Protein AF-A2EHY9-F1 (afdb_monomer_lite)

Organism: Trichomonas vaginalis (strain ATCC PRA-98 / G3) (NCBI:txid412133)

Radius of gyration: 32.93 Å; chains: 1; bounding box: 108×57×59 Å

pLDDT: mean 75.48, std 23.6, range [26.78, 97.81]

Sequence (207 aa):
MSLIDIPPHGTPIFVKIKQDRSEYTSKSVNITNNTANWTEPAEIKCMIAAVATDKHPHPLRLSFRFEDASGKDFTRYGIAEIDCTTVFHEKVQNVEILLSNCTYNTKFRCTIDVNTSASGQPNSLDSFSTPKSNSISDFPSTTTNISERSVGALVTNARTGGTTVSFQAPKQPYELAPVPISEKRYQELETQVDDILSKIIIDSAQM

Secondary structure (DSSP, 8-state):
-EEESPPP-SS-EEEEEEETTEEEEPPPB--BTTEEE--S---------SSTT-SS--EEEEEEEEEPTTSS-EEEEEEEEEEHHHHHHS---EEEEEPBSSSS--EEEEE--------------------------------------------------------PPPPPGGGGSSS---HHHHHHHHHHHHHHHHHHHHHHT--

Foldseek 3Di:
DKKAQAPQDPFWKWKWKDWDPKIDIADTAHQDPRMTDDPDDTDIDFDEDPDLPDPDFGWTKIWMWTADPVNPDTDTAFMDTDGPSCCPPVVDQWDWDQTPPHPTRMIDIDGDDDDDPDDDDPDDDDDDDDDDDDDDDDDDDDDDDDDDDDDDDDDDDDDDDDDDDDDDDDDDPQVVDPDRDDPVVVVVVVVVVVVVVVVVVVVVVVD

Structure (mmCIF, N/CA/C/O backbone):
data_AF-A2EHY9-F1
#
_entry.id   AF-A2EHY9-F1
#
loop_
_atom_site.group_PDB
_atom_site.id
_atom_site.type_symbol
_atom_site.label_atom_id
_atom_site.label_alt_id
_atom_site.label_comp_id
_atom_site.label_asym_id
_atom_site.label_entity_id
_atom_site.label_seq_id
_atom_site.pdbx_PDB_ins_code
_atom_site.Cartn_x
_atom_site.Cartn_y
_atom_site.Cartn_z
_atom_site.occupancy
_atom_site.B_iso_or_equiv
_atom_site.auth_seq_id
_atom_site.auth_comp_id
_atom_site.auth_asym_id
_atom_site.auth_atom_id
_atom_site.pdbx_PDB_model_num
ATOM 1 N N . MET A 1 1 ? -4.110 7.373 -5.529 1.00 95.00 1 MET A N 1
ATOM 2 C CA . MET A 1 1 ? -3.923 5.977 -5.041 1.00 95.00 1 MET A CA 1
ATOM 3 C C . MET A 1 1 ? -4.994 5.657 -4.004 1.00 95.00 1 MET A C 1
ATOM 5 O O . MET A 1 1 ? -5.519 6.597 -3.414 1.00 95.00 1 MET A O 1
ATOM 9 N N . SER A 1 2 ? -5.331 4.387 -3.771 1.00 97.00 2 SER A N 1
ATOM 10 C CA . SER A 1 2 ? -6.397 4.006 -2.834 1.00 97.00 2 SER A CA 1
ATOM 11 C C . SER A 1 2 ? -6.159 2.678 -2.108 1.00 97.00 2 SER A C 1
ATOM 13 O O . SER A 1 2 ? -5.490 1.780 -2.618 1.00 97.00 2 SER A O 1
ATOM 15 N N . LEU A 1 3 ? -6.735 2.558 -0.909 1.00 97.00 3 LEU A N 1
ATOM 16 C CA . LEU A 1 3 ? -7.017 1.288 -0.240 1.00 97.00 3 LEU A CA 1
ATOM 17 C C . LEU A 1 3 ? -8.513 0.984 -0.329 1.00 97.00 3 LEU A C 1
ATOM 19 O O . LEU A 1 3 ? -9.336 1.893 -0.208 1.00 97.00 3 LEU A O 1
ATOM 23 N N . ILE A 1 4 ? -8.844 -0.292 -0.503 1.00 96.94 4 ILE A N 1
ATOM 24 C CA . ILE A 1 4 ? -10.202 -0.826 -0.651 1.00 96.94 4 ILE A CA 1
ATOM 25 C C . ILE A 1 4 ? -10.338 -2.052 0.254 1.00 96.94 4 ILE A C 1
ATOM 27 O O . ILE A 1 4 ? -9.368 -2.785 0.437 1.00 96.94 4 ILE A O 1
ATOM 31 N N . ASP A 1 5 ? -11.525 -2.268 0.819 1.00 95.00 5 ASP A N 1
ATOM 32 C CA . ASP A 1 5 ? -11.820 -3.334 1.786 1.00 95.00 5 ASP A CA 1
ATOM 33 C C . ASP A 1 5 ? -11.030 -3.184 3.102 1.00 95.00 5 ASP A C 1
ATOM 35 O O . ASP A 1 5 ? -10.740 -4.159 3.796 1.00 95.00 5 ASP A O 1
ATOM 39 N N . ILE A 1 6 ? -10.669 -1.945 3.459 1.00 94.12 6 ILE A N 1
ATOM 40 C CA . ILE A 1 6 ? -10.115 -1.606 4.777 1.00 94.12 6 ILE A CA 1
ATOM 41 C C . ILE A 1 6 ? -11.269 -1.527 5.798 1.00 94.12 6 ILE A C 1
ATOM 43 O O . ILE A 1 6 ? -12.310 -0.945 5.478 1.00 94.12 6 ILE A O 1
ATOM 47 N N . PRO A 1 7 ? -11.150 -2.103 7.013 1.00 90.25 7 PRO A N 1
ATOM 48 C CA . PRO A 1 7 ? -12.191 -1.983 8.029 1.00 90.25 7 PRO A CA 1
ATOM 49 C C . PRO A 1 7 ? -12.449 -0.509 8.383 1.00 90.25 7 PRO A C 1
ATOM 51 O O . PRO A 1 7 ? -11.509 0.293 8.397 1.00 90.25 7 PRO A O 1
ATOM 54 N N . PRO A 1 8 ? -13.702 -0.133 8.699 1.00 86.44 8 PRO A N 1
ATOM 55 C CA . PRO A 1 8 ? -14.008 1.211 9.166 1.00 86.44 8 PRO A CA 1
ATOM 56 C C . PRO A 1 8 ? -13.248 1.486 10.467 1.00 86.44 8 PRO A C 1
ATOM 58 O O . PRO A 1 8 ? -13.342 0.725 11.430 1.00 86.44 8 PRO A O 1
ATOM 61 N N . HIS A 1 9 ? -12.489 2.579 10.489 1.00 84.62 9 HIS A N 1
ATOM 62 C CA . HIS A 1 9 ? -11.680 2.988 11.632 1.00 84.62 9 HIS A CA 1
ATOM 63 C C . HIS A 1 9 ? -11.874 4.481 11.898 1.00 84.62 9 HIS A C 1
ATOM 65 O O . HIS A 1 9 ? -12.012 5.268 10.963 1.00 84.62 9 HIS A O 1
ATOM 71 N N . GLY A 1 10 ? -11.903 4.869 13.176 1.00 85.38 10 GLY A N 1
ATOM 72 C CA . GLY A 1 10 ? -12.143 6.258 13.580 1.00 85.38 10 GLY A CA 1
ATOM 73 C C . GLY A 1 10 ? -10.931 7.181 13.425 1.00 85.38 10 GLY A C 1
ATOM 74 O O . GLY A 1 10 ? -11.103 8.396 13.455 1.00 85.38 10 GLY A O 1
ATOM 75 N N . THR A 1 11 ? -9.722 6.629 13.268 1.00 92.19 11 THR A N 1
ATOM 76 C CA . THR A 1 11 ? -8.498 7.422 13.071 1.00 92.19 11 THR A CA 1
ATOM 77 C C . THR A 1 11 ? -8.064 7.467 11.601 1.00 92.19 11 THR A C 1
ATOM 79 O O . THR A 1 11 ? -8.300 6.496 10.869 1.00 92.19 11 THR A O 1
ATOM 82 N N . PRO A 1 12 ? -7.425 8.565 11.150 1.00 94.69 12 PRO A N 1
ATOM 83 C CA . PRO A 1 12 ? -6.892 8.676 9.797 1.00 94.69 12 PRO A CA 1
ATOM 84 C C . PRO A 1 12 ? -5.815 7.632 9.490 1.00 94.69 12 PRO A C 1
ATOM 86 O O . PRO A 1 12 ? -5.151 7.096 10.381 1.00 94.69 12 PRO A O 1
ATOM 89 N N . ILE A 1 13 ? -5.599 7.390 8.198 1.00 96.00 13 ILE A N 1
ATOM 90 C CA . ILE A 1 13 ? -4.549 6.510 7.686 1.00 96.00 13 ILE A CA 1
ATOM 91 C C . ILE A 1 13 ? -3.618 7.259 6.733 1.00 96.00 13 ILE A C 1
ATOM 93 O O . ILE A 1 13 ? -4.055 8.040 5.890 1.00 96.00 13 ILE A O 1
ATOM 97 N N . PHE A 1 14 ? -2.321 6.982 6.829 1.00 96.81 14 PHE A N 1
ATOM 98 C CA . PHE A 1 14 ? -1.309 7.448 5.885 1.00 96.81 14 PHE A CA 1
ATOM 99 C C . PHE A 1 14 ? -0.484 6.281 5.344 1.00 96.81 14 PHE A C 1
ATOM 101 O O . PHE A 1 14 ? -0.473 5.177 5.901 1.00 96.81 14 PHE A O 1
ATOM 108 N N . VAL A 1 15 ? 0.230 6.526 4.246 1.00 97.62 15 VAL A N 1
ATOM 109 C CA . VAL A 1 15 ? 1.199 5.587 3.687 1.00 97.62 15 VAL A CA 1
ATOM 110 C C . VAL A 1 15 ? 2.604 6.173 3.766 1.00 97.62 15 VAL A C 1
ATOM 112 O O . VAL A 1 15 ? 2.865 7.291 3.323 1.00 97.62 15 VAL A O 1
ATOM 115 N N . LYS A 1 16 ? 3.535 5.392 4.323 1.00 97.38 16 LYS A N 1
ATOM 116 C CA . LYS A 1 16 ? 4.972 5.645 4.203 1.00 97.38 16 LYS A CA 1
ATOM 117 C C . LYS A 1 16 ? 5.555 4.711 3.150 1.00 97.38 16 LYS A C 1
ATOM 119 O O . LYS A 1 16 ? 5.567 3.496 3.343 1.00 97.38 16 LYS A O 1
ATOM 124 N N . ILE A 1 17 ? 6.029 5.294 2.058 1.00 97.25 17 ILE A N 1
ATOM 125 C CA . ILE A 1 17 ? 6.645 4.622 0.916 1.00 97.25 17 ILE A CA 1
ATOM 126 C C . ILE A 1 17 ? 8.166 4.706 1.076 1.00 97.25 17 ILE A C 1
ATOM 128 O O . ILE A 1 17 ? 8.693 5.758 1.442 1.00 97.25 17 ILE A O 1
ATOM 132 N N . LYS A 1 18 ? 8.884 3.608 0.830 1.00 96.12 18 LYS A N 1
ATOM 133 C CA . LYS A 1 18 ? 10.344 3.559 0.941 1.00 96.12 18 LYS A CA 1
ATOM 134 C C . LYS A 1 18 ? 10.968 2.605 -0.076 1.00 96.12 18 LYS A C 1
ATOM 136 O O . LYS A 1 18 ? 10.495 1.484 -0.237 1.00 96.12 18 LYS A O 1
ATOM 141 N N . GLN A 1 19 ? 12.086 3.025 -0.660 1.00 94.31 19 GLN A N 1
ATOM 142 C CA . GLN A 1 19 ? 13.035 2.160 -1.359 1.00 94.31 19 GLN A CA 1
ATOM 143 C C . GLN A 1 19 ? 14.454 2.636 -1.006 1.00 94.31 19 GLN A C 1
ATOM 145 O O . GLN A 1 19 ? 14.766 3.820 -1.127 1.00 94.31 19 GLN A O 1
ATOM 150 N N . ASP A 1 20 ? 15.297 1.736 -0.499 1.00 88.62 20 ASP A N 1
ATOM 151 C CA . ASP A 1 20 ? 16.658 2.031 -0.027 1.00 88.62 20 ASP A CA 1
ATOM 152 C C . ASP A 1 20 ? 16.750 3.229 0.944 1.00 88.62 20 ASP A C 1
ATOM 154 O O . ASP A 1 20 ? 16.374 3.128 2.118 1.00 88.62 20 ASP A O 1
ATOM 158 N N . ARG A 1 21 ? 17.279 4.365 0.468 1.00 89.06 21 ARG A N 1
ATOM 159 C CA . ARG A 1 21 ? 17.414 5.630 1.214 1.00 89.06 21 ARG A CA 1
ATOM 160 C C . ARG A 1 21 ? 16.325 6.649 0.872 1.00 89.06 21 ARG A C 1
ATOM 162 O O . ARG A 1 21 ? 16.168 7.612 1.616 1.00 89.06 21 ARG A O 1
ATOM 169 N N . SER A 1 22 ? 15.590 6.444 -0.217 1.00 93.75 22 SER A N 1
ATOM 170 C CA . SER A 1 22 ? 14.464 7.286 -0.610 1.00 93.75 22 SER A CA 1
ATOM 171 C C . SER A 1 22 ? 13.246 6.936 0.233 1.00 93.75 22 SER A C 1
ATOM 173 O O . SER A 1 22 ? 12.870 5.767 0.345 1.00 93.75 22 SER A O 1
ATOM 175 N N . GLU A 1 23 ? 12.590 7.944 0.796 1.00 96.12 23 GLU A N 1
ATOM 176 C CA . GLU A 1 23 ? 11.304 7.774 1.460 1.00 96.12 23 GLU A CA 1
ATOM 177 C C . GLU A 1 23 ? 10.356 8.934 1.162 1.00 96.12 23 GLU A C 1
ATOM 179 O O . GLU A 1 23 ? 10.775 10.073 0.977 1.00 96.12 23 GLU A O 1
ATOM 184 N N . TYR A 1 24 ? 9.068 8.613 1.135 1.00 96.75 24 TYR A N 1
ATOM 185 C CA . TYR A 1 24 ? 7.955 9.542 0.999 1.00 96.75 24 TYR A CA 1
ATOM 186 C C . TYR A 1 24 ? 6.914 9.183 2.062 1.00 96.75 24 TYR A C 1
ATOM 188 O O . TYR A 1 24 ? 6.691 8.006 2.353 1.00 96.75 24 TYR A O 1
ATOM 196 N N . THR A 1 25 ? 6.272 10.181 2.662 1.00 96.62 25 THR A N 1
ATOM 197 C CA . THR A 1 25 ? 5.155 9.976 3.594 1.00 96.62 25 THR A CA 1
ATOM 198 C C . THR A 1 25 ? 3.990 10.819 3.102 1.00 96.62 25 THR A C 1
ATOM 200 O O . THR A 1 25 ? 4.151 12.023 2.913 1.00 96.62 25 THR A O 1
ATOM 203 N N . SER A 1 26 ? 2.846 10.185 2.847 1.00 97.00 26 SER A N 1
ATOM 204 C CA . SER A 1 26 ? 1.648 10.887 2.392 1.00 97.00 26 SER A CA 1
ATOM 205 C C . SER A 1 26 ? 1.061 11.752 3.504 1.00 97.00 26 SER A C 1
ATOM 207 O O . SER A 1 26 ? 1.293 11.505 4.688 1.00 97.00 26 SER A O 1
ATOM 209 N N . LYS A 1 27 ? 0.176 12.679 3.131 1.00 95.31 27 LYS A N 1
ATOM 210 C CA . LYS A 1 27 ? -0.817 13.194 4.079 1.00 95.31 27 LYS A CA 1
ATOM 211 C C . LYS A 1 27 ? -1.740 12.067 4.550 1.00 95.31 27 LYS A C 1
ATOM 213 O O . LYS A 1 27 ? -1.932 11.062 3.851 1.00 95.31 27 LYS A O 1
ATOM 218 N N . SER A 1 28 ? -2.300 12.257 5.731 1.00 95.31 28 SER A N 1
ATOM 219 C CA . SER A 1 28 ? -3.259 11.347 6.349 1.00 95.31 28 SER A CA 1
ATOM 220 C C . SER A 1 28 ? -4.656 11.610 5.795 1.00 95.31 28 SER A C 1
ATOM 222 O O . SER A 1 28 ? -5.032 12.757 5.548 1.00 95.31 28 SER A O 1
ATOM 224 N N . VAL A 1 29 ? -5.414 10.544 5.548 1.00 96.38 29 VAL A N 1
ATOM 225 C CA . VAL A 1 29 ? -6.758 10.602 4.960 1.00 96.38 29 VAL A CA 1
ATOM 226 C C . VAL A 1 29 ? -7.745 9.822 5.818 1.00 96.38 29 VAL A C 1
ATOM 228 O O . VAL A 1 29 ? -7.395 8.818 6.438 1.00 96.38 29 VAL A O 1
ATOM 231 N N . ASN A 1 30 ? -8.993 10.281 5.853 1.00 95.38 30 ASN A N 1
ATOM 232 C CA . ASN A 1 30 ? -10.057 9.591 6.573 1.00 95.38 30 ASN A CA 1
ATOM 233 C C . ASN A 1 30 ? -10.516 8.349 5.802 1.00 95.38 30 ASN A C 1
ATOM 235 O O . ASN A 1 30 ? -10.570 8.356 4.570 1.00 95.38 30 ASN A O 1
ATOM 239 N N . ILE A 1 31 ? -10.891 7.305 6.539 1.00 95.44 31 ILE A N 1
ATOM 240 C CA . ILE A 1 31 ? -11.476 6.090 5.973 1.00 95.44 31 ILE A CA 1
ATOM 241 C C . ILE A 1 31 ? -12.982 6.299 5.845 1.00 95.44 31 ILE A C 1
ATOM 243 O O . ILE A 1 31 ? -13.669 6.570 6.829 1.00 95.44 31 ILE A O 1
ATOM 247 N N . THR A 1 32 ? -13.503 6.177 4.629 1.00 94.69 32 THR A N 1
ATOM 248 C CA . THR A 1 32 ? -14.929 6.329 4.323 1.00 94.69 32 THR A CA 1
ATOM 249 C C . THR A 1 32 ? -15.382 5.192 3.416 1.00 94.69 32 THR A C 1
ATOM 251 O O . THR A 1 32 ? -14.690 4.820 2.468 1.00 94.69 32 THR A O 1
ATOM 254 N N . ASN A 1 33 ? -16.537 4.596 3.729 1.00 93.75 33 ASN A N 1
ATOM 255 C CA . ASN A 1 33 ? -17.122 3.475 2.978 1.00 93.75 33 ASN A CA 1
ATOM 256 C C . ASN A 1 33 ? -16.121 2.328 2.712 1.00 93.75 33 ASN A C 1
ATOM 258 O O . ASN A 1 33 ? -16.005 1.854 1.587 1.00 93.75 33 ASN A O 1
ATOM 262 N N . ASN A 1 34 ? -15.353 1.932 3.736 1.00 95.25 34 ASN A N 1
ATOM 263 C CA . ASN A 1 34 ? -14.297 0.910 3.658 1.00 95.25 34 ASN A CA 1
ATOM 264 C C . ASN A 1 34 ? -13.202 1.204 2.607 1.00 95.25 34 ASN A C 1
ATOM 266 O O . ASN A 1 34 ? -12.544 0.291 2.101 1.00 95.25 34 ASN A O 1
ATOM 270 N N . THR A 1 35 ? -12.981 2.484 2.292 1.00 96.00 35 THR A N 1
ATOM 271 C CA . THR A 1 35 ? -11.913 2.950 1.402 1.00 96.00 35 THR A CA 1
ATOM 272 C C . THR A 1 35 ? -11.116 4.092 2.025 1.00 96.00 35 THR A C 1
ATOM 274 O O . THR A 1 35 ? -11.630 4.865 2.833 1.00 96.00 35 THR A O 1
ATOM 277 N N . ALA A 1 36 ? -9.853 4.217 1.624 1.00 97.00 36 ALA A N 1
ATOM 278 C CA . ALA A 1 36 ? -9.016 5.381 1.901 1.00 97.00 36 ALA A CA 1
ATOM 279 C C . ALA A 1 36 ? -8.417 5.860 0.579 1.00 97.00 36 ALA A C 1
ATOM 281 O O . ALA A 1 36 ? -7.816 5.068 -0.145 1.00 97.00 36 ALA A O 1
ATOM 282 N N . ASN A 1 37 ? -8.604 7.135 0.238 1.00 97.19 37 ASN A N 1
ATOM 283 C CA . ASN A 1 37 ? -8.260 7.672 -1.077 1.00 97.19 37 ASN A CA 1
ATOM 284 C C . ASN A 1 37 ? -7.302 8.856 -0.940 1.00 97.19 37 ASN A C 1
ATOM 286 O O . ASN A 1 37 ? -7.623 9.844 -0.283 1.00 97.19 37 ASN A O 1
ATOM 290 N N . TRP A 1 38 ? -6.152 8.773 -1.608 1.00 97.19 38 TRP A N 1
ATOM 291 C CA . TRP A 1 38 ? -5.182 9.861 -1.708 1.00 97.19 38 TRP A CA 1
ATOM 292 C C . TRP A 1 38 ? -5.230 10.456 -3.114 1.00 97.19 38 TRP A C 1
ATOM 294 O O . TRP A 1 38 ? -4.988 9.755 -4.106 1.00 97.19 38 TRP A O 1
ATOM 304 N N . THR A 1 39 ? -5.545 11.748 -3.168 1.00 94.69 39 THR A N 1
ATOM 305 C CA . THR A 1 39 ? -5.627 12.568 -4.384 1.00 94.69 39 THR A CA 1
ATOM 306 C C . THR A 1 39 ? -4.273 13.126 -4.815 1.00 94.69 39 THR A C 1
ATOM 308 O O . THR A 1 39 ? -4.037 13.283 -6.008 1.00 94.69 39 THR A O 1
ATOM 311 N N . GLU A 1 40 ? -3.382 13.411 -3.864 1.00 94.06 40 GLU A N 1
ATOM 312 C CA . GLU A 1 40 ? -2.035 13.910 -4.151 1.00 94.06 40 GLU A CA 1
ATOM 313 C C . GLU A 1 40 ? -1.154 12.786 -4.728 1.00 94.06 40 GLU A C 1
ATOM 315 O O . GLU A 1 40 ? -1.172 11.666 -4.198 1.00 94.06 40 GLU A O 1
ATOM 320 N N . PRO A 1 41 ? -0.387 13.047 -5.806 1.00 93.00 41 PRO A N 1
ATOM 321 C CA . PRO A 1 41 ? 0.561 12.080 -6.339 1.00 93.00 41 PRO A CA 1
ATOM 322 C C . PRO A 1 41 ? 1.702 11.847 -5.341 1.00 93.00 41 PRO A C 1
ATOM 324 O O . PRO A 1 41 ? 2.173 12.766 -4.668 1.00 93.00 41 PRO A O 1
ATOM 327 N N . ALA A 1 42 ? 2.152 10.598 -5.252 1.00 93.75 42 ALA A N 1
ATOM 328 C CA . ALA A 1 42 ? 3.290 10.216 -4.430 1.00 93.75 42 ALA A CA 1
ATOM 329 C C . ALA A 1 42 ? 4.540 10.111 -5.309 1.00 93.75 42 ALA A C 1
ATOM 331 O O . ALA A 1 42 ? 4.709 9.143 -6.047 1.00 93.75 42 ALA A O 1
ATOM 332 N N . GLU A 1 43 ? 5.413 11.112 -5.228 1.00 93.75 43 GLU A N 1
ATOM 333 C CA . GLU A 1 43 ? 6.670 11.147 -5.976 1.00 93.75 43 GLU A CA 1
ATOM 334 C C . GLU A 1 43 ? 7.816 10.584 -5.128 1.00 93.75 43 GLU A C 1
ATOM 336 O O . GLU A 1 43 ? 8.069 11.034 -4.008 1.00 93.75 43 GLU A O 1
ATOM 341 N N . ILE A 1 44 ? 8.531 9.593 -5.662 1.00 93.25 44 ILE A N 1
ATOM 342 C CA . ILE A 1 44 ? 9.702 9.000 -5.013 1.00 93.25 44 ILE A CA 1
ATOM 343 C C . ILE A 1 44 ? 10.753 8.621 -6.057 1.00 93.25 44 ILE A C 1
ATOM 345 O O . ILE A 1 44 ? 10.451 8.018 -7.084 1.00 93.25 44 ILE A O 1
ATOM 349 N N . LYS A 1 45 ? 12.016 8.978 -5.797 1.00 92.06 45 LYS A N 1
ATOM 350 C CA . LYS A 1 45 ? 13.134 8.593 -6.663 1.00 92.06 45 LYS A CA 1
ATOM 351 C C . LYS A 1 45 ? 13.539 7.151 -6.371 1.00 92.06 45 LYS A C 1
ATOM 353 O O . LYS A 1 45 ? 14.109 6.884 -5.312 1.00 92.06 45 LYS A O 1
ATOM 358 N N . CYS A 1 46 ? 13.299 6.261 -7.326 1.00 89.06 46 CYS A N 1
ATOM 359 C CA . CYS A 1 46 ? 13.690 4.860 -7.231 1.00 89.06 46 CYS A CA 1
ATOM 360 C C . CYS A 1 46 ? 15.054 4.567 -7.872 1.00 89.06 46 CYS A C 1
ATOM 362 O O . CYS A 1 46 ? 15.456 5.218 -8.838 1.00 89.06 46 CYS A O 1
ATOM 364 N N . MET A 1 47 ? 15.749 3.561 -7.342 1.00 86.31 47 MET A N 1
ATOM 365 C CA . MET A 1 47 ? 16.822 2.849 -8.035 1.00 86.31 47 MET A CA 1
ATOM 366 C C . MET A 1 47 ? 16.236 1.573 -8.643 1.00 86.31 47 MET A C 1
ATOM 368 O O . MET A 1 47 ? 15.414 0.899 -8.022 1.00 86.31 47 MET A O 1
ATOM 372 N N . ILE A 1 48 ? 16.614 1.278 -9.884 1.00 83.81 48 ILE A N 1
ATOM 373 C CA . ILE A 1 48 ? 16.086 0.154 -10.661 1.00 83.81 48 ILE A CA 1
ATOM 374 C C . ILE A 1 48 ? 17.258 -0.465 -11.415 1.00 83.81 48 ILE A C 1
ATOM 376 O O . ILE A 1 48 ? 18.099 0.262 -11.952 1.00 83.81 48 ILE A O 1
ATOM 380 N N . ALA A 1 49 ? 17.326 -1.794 -11.447 1.00 78.00 49 ALA A N 1
ATOM 381 C CA . ALA A 1 49 ? 18.360 -2.501 -12.181 1.00 78.00 49 ALA A CA 1
ATOM 382 C C . ALA A 1 49 ? 18.242 -2.232 -13.692 1.00 78.00 49 ALA A C 1
ATOM 384 O O . ALA A 1 49 ? 17.168 -2.355 -14.289 1.00 78.00 49 ALA A O 1
ATOM 385 N N . ALA A 1 50 ? 19.372 -1.904 -14.325 1.00 72.88 50 ALA A N 1
ATOM 386 C CA . ALA A 1 50 ? 19.435 -1.639 -15.764 1.00 72.88 50 ALA A CA 1
ATOM 387 C C . ALA A 1 50 ? 19.100 -2.876 -16.622 1.00 72.88 50 ALA A C 1
ATOM 389 O O . ALA A 1 50 ? 18.749 -2.737 -17.792 1.00 72.88 50 ALA A O 1
ATOM 390 N N . VAL A 1 51 ? 19.195 -4.079 -16.046 1.00 75.81 51 VAL A N 1
ATOM 391 C CA . VAL A 1 51 ? 18.917 -5.359 -16.705 1.00 75.81 51 VAL A CA 1
ATOM 392 C C . VAL A 1 51 ? 17.849 -6.103 -15.906 1.00 75.81 51 VAL A C 1
ATOM 394 O O . VAL A 1 51 ? 17.994 -6.279 -14.701 1.00 75.81 51 VAL A O 1
ATOM 397 N N . ALA A 1 52 ? 16.800 -6.582 -16.578 1.00 69.31 52 ALA A N 1
ATOM 398 C CA . ALA A 1 52 ? 15.675 -7.277 -15.941 1.00 69.31 52 ALA A CA 1
ATOM 399 C C . ALA A 1 52 ? 16.044 -8.622 -15.272 1.00 69.31 52 ALA A C 1
ATOM 401 O O . ALA A 1 52 ? 15.257 -9.163 -14.506 1.00 69.31 52 ALA A O 1
ATOM 402 N N . THR A 1 53 ? 17.232 -9.171 -15.549 1.00 68.50 53 THR A N 1
ATOM 403 C CA . THR A 1 53 ? 17.732 -10.431 -14.968 1.00 68.50 53 THR A CA 1
ATOM 404 C C . THR A 1 53 ? 18.562 -10.233 -13.695 1.00 68.50 53 THR A C 1
ATOM 406 O O . THR A 1 53 ? 19.312 -11.138 -13.317 1.00 68.50 53 THR A O 1
ATOM 409 N N . ASP A 1 54 ? 18.525 -9.050 -13.075 1.00 68.12 54 ASP A N 1
ATOM 410 C CA . ASP A 1 54 ? 19.203 -8.837 -11.796 1.00 68.12 54 ASP A CA 1
ATOM 411 C C . ASP A 1 54 ? 18.602 -9.755 -10.718 1.00 68.12 54 ASP A C 1
ATOM 413 O O . ASP A 1 54 ? 17.400 -10.009 -10.668 1.00 68.12 54 ASP A O 1
ATOM 417 N N . LYS A 1 55 ? 19.470 -10.303 -9.868 1.00 66.00 55 LYS A N 1
ATOM 418 C CA . LYS A 1 55 ? 19.100 -11.234 -8.796 1.00 66.00 55 LYS A CA 1
ATOM 419 C C . LYS A 1 55 ? 18.679 -10.511 -7.522 1.00 66.00 55 LYS A C 1
ATOM 421 O O . LYS A 1 55 ? 18.174 -11.158 -6.605 1.00 66.00 55 LYS A O 1
ATOM 426 N N . HIS A 1 56 ? 18.923 -9.206 -7.438 1.00 69.94 56 HIS A N 1
ATOM 427 C CA . HIS A 1 56 ? 18.565 -8.391 -6.290 1.00 69.94 56 HIS A CA 1
ATOM 428 C C . HIS A 1 56 ? 17.241 -7.663 -6.558 1.00 69.94 56 HIS A C 1
ATOM 430 O O . HIS A 1 56 ? 17.216 -6.721 -7.348 1.00 69.94 56 HIS A O 1
ATOM 436 N N . PRO A 1 57 ? 16.126 -8.075 -5.923 1.00 73.12 57 PRO A N 1
ATOM 437 C CA . PRO A 1 57 ? 14.879 -7.341 -6.053 1.00 73.12 57 PRO A CA 1
ATOM 438 C C . PRO A 1 57 ? 15.032 -5.969 -5.390 1.00 73.12 57 PRO A C 1
ATOM 440 O O . PRO A 1 57 ? 15.541 -5.863 -4.272 1.00 73.12 57 PRO A O 1
ATOM 443 N N . HIS A 1 58 ? 14.533 -4.930 -6.056 1.00 81.56 58 HIS A N 1
ATOM 444 C CA . HIS A 1 58 ? 14.487 -3.561 -5.537 1.00 81.56 58 HIS A CA 1
ATOM 445 C C . HIS A 1 58 ? 13.032 -3.158 -5.219 1.00 81.56 58 HIS A C 1
ATOM 447 O O . HIS A 1 58 ? 12.479 -2.282 -5.891 1.00 81.56 58 HIS A O 1
ATOM 453 N N . PRO A 1 59 ? 12.366 -3.785 -4.226 1.00 90.81 59 PRO A N 1
ATOM 454 C CA . PRO A 1 59 ? 10.953 -3.552 -3.967 1.00 90.81 59 PRO A CA 1
ATOM 455 C C . PRO A 1 59 ? 10.706 -2.147 -3.412 1.00 90.81 59 PRO A C 1
ATOM 457 O O . PRO A 1 59 ? 11.321 -1.716 -2.431 1.00 90.81 59 PRO A O 1
ATOM 460 N N . LEU A 1 60 ? 9.738 -1.449 -3.997 1.00 94.75 60 LEU A N 1
ATOM 461 C CA . LEU A 1 60 ? 9.147 -0.256 -3.415 1.00 94.75 60 LEU A CA 1
ATOM 462 C C . LEU A 1 60 ? 8.155 -0.689 -2.336 1.00 94.75 60 LEU A C 1
ATOM 464 O O . LEU A 1 60 ? 7.092 -1.235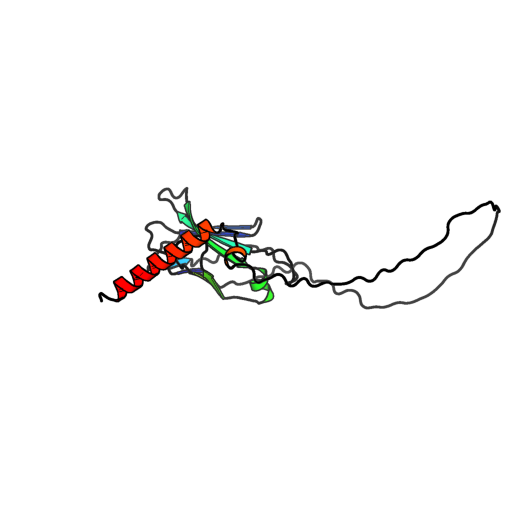 -2.632 1.00 94.75 60 LEU A O 1
ATOM 468 N N . ARG A 1 61 ? 8.504 -0.453 -1.071 1.00 96.75 61 ARG A N 1
ATOM 469 C CA . ARG A 1 61 ? 7.714 -0.891 0.080 1.00 96.75 61 ARG A CA 1
ATOM 470 C C . ARG A 1 61 ? 6.784 0.213 0.564 1.00 96.75 61 ARG A C 1
ATOM 472 O O . ARG A 1 61 ? 7.237 1.281 0.976 1.00 96.75 61 ARG A O 1
ATOM 479 N N . LEU A 1 62 ? 5.489 -0.076 0.598 1.00 97.75 62 LEU A N 1
ATOM 480 C CA . LEU A 1 62 ? 4.432 0.797 1.097 1.00 97.75 62 LEU A CA 1
ATOM 481 C C . LEU A 1 62 ? 3.953 0.278 2.453 1.00 97.75 62 LEU A C 1
ATOM 483 O O . LEU A 1 62 ? 3.452 -0.836 2.560 1.00 97.75 62 LEU A O 1
ATOM 487 N N . SER A 1 63 ? 4.108 1.080 3.505 1.00 97.81 63 SER A N 1
ATOM 488 C CA . SER A 1 63 ? 3.637 0.775 4.859 1.00 97.81 63 SER A CA 1
ATOM 489 C C . SER A 1 63 ? 2.447 1.664 5.195 1.00 97.81 63 SER A C 1
ATOM 491 O O . SER A 1 63 ? 2.621 2.859 5.436 1.00 97.81 63 SER A O 1
ATOM 493 N N . PHE A 1 64 ? 1.264 1.063 5.273 1.00 97.50 64 PHE A N 1
ATOM 494 C CA . PHE A 1 64 ? 0.020 1.730 5.653 1.00 97.50 64 PHE A CA 1
ATOM 495 C C . PHE A 1 64 ? -0.106 1.768 7.176 1.00 97.50 64 PHE A C 1
ATOM 497 O O . PHE A 1 64 ? 0.239 0.795 7.859 1.00 97.50 64 PHE A O 1
ATOM 504 N N . ARG A 1 65 ? -0.501 2.919 7.721 1.00 96.44 65 ARG A N 1
ATOM 505 C CA . ARG A 1 65 ? -0.378 3.241 9.148 1.00 96.44 65 ARG A CA 1
ATOM 506 C C . ARG A 1 65 ? -1.544 4.101 9.613 1.00 96.44 65 ARG A C 1
ATOM 508 O O . ARG A 1 65 ? -1.765 5.168 9.049 1.00 96.44 65 ARG A O 1
ATOM 515 N N . PHE A 1 66 ? -2.248 3.649 10.643 1.00 95.69 66 PHE A N 1
ATOM 516 C CA . PHE A 1 66 ? -3.208 4.479 11.359 1.00 95.69 66 PHE A CA 1
ATOM 517 C C . PHE A 1 66 ? -2.458 5.486 12.225 1.00 95.69 66 PHE A C 1
ATOM 519 O O . PHE A 1 66 ? -1.508 5.102 12.914 1.00 95.69 66 PHE A O 1
ATOM 526 N N . GLU A 1 67 ? -2.895 6.740 12.218 1.00 94.00 67 GLU A N 1
ATOM 527 C CA . GLU A 1 67 ? -2.472 7.714 13.223 1.00 94.00 67 GLU A CA 1
ATOM 528 C C . GLU A 1 67 ? -3.091 7.372 14.581 1.00 94.00 67 GLU A C 1
ATOM 530 O O . GLU A 1 67 ? -4.223 6.880 14.664 1.00 94.00 67 GLU A O 1
ATOM 535 N N . ASP A 1 68 ? -2.337 7.638 15.644 1.00 90.00 68 ASP A N 1
ATOM 536 C CA . ASP A 1 68 ? -2.878 7.747 16.995 1.00 90.00 68 ASP A CA 1
ATOM 537 C C . ASP A 1 68 ? -3.603 9.097 17.194 1.00 90.00 68 ASP A C 1
ATOM 539 O O . ASP A 1 68 ? -3.336 10.072 16.490 1.00 90.00 68 ASP A O 1
ATOM 543 N N . ALA A 1 69 ? -4.480 9.187 18.198 1.00 84.25 69 ALA A N 1
ATOM 544 C CA . ALA A 1 69 ? -5.196 10.413 18.561 1.00 84.25 69 ALA A CA 1
ATOM 545 C C . ALA A 1 69 ? -4.266 11.597 18.911 1.00 84.25 69 ALA A C 1
ATOM 547 O O . ALA A 1 69 ? -4.686 12.752 18.839 1.00 84.25 69 ALA A O 1
ATOM 548 N N . SER A 1 70 ? -3.005 11.333 19.274 1.00 82.81 70 SER A N 1
ATOM 549 C CA . SER A 1 70 ? -1.976 12.357 19.498 1.00 82.81 70 SER A CA 1
ATOM 550 C C . SER A 1 70 ? -1.335 12.923 18.222 1.00 82.81 70 SER A C 1
ATOM 552 O O . SER A 1 70 ? -0.631 13.933 18.304 1.00 82.81 70 SER A O 1
ATOM 554 N N . GLY A 1 71 ? -1.493 12.257 17.071 1.00 77.56 71 GLY A N 1
ATOM 555 C CA . GLY A 1 71 ? -0.790 12.566 15.818 1.00 77.56 71 GLY A CA 1
ATOM 556 C C . GLY A 1 71 ? 0.736 12.366 15.856 1.00 77.56 71 GLY A C 1
ATOM 557 O O . GLY A 1 71 ? 1.421 12.753 14.912 1.00 77.56 71 GLY A O 1
ATOM 558 N N . LYS A 1 72 ? 1.294 11.806 16.942 1.00 82.31 72 LYS A N 1
ATOM 559 C CA . LYS A 1 72 ? 2.746 11.586 17.105 1.00 82.31 72 LYS A CA 1
ATOM 560 C C . LYS A 1 72 ? 3.165 10.148 16.829 1.00 82.31 72 LYS A C 1
ATOM 562 O O . LYS A 1 72 ? 4.202 9.925 16.206 1.00 82.31 72 LYS A O 1
ATOM 567 N N . ASP A 1 73 ? 2.357 9.202 17.288 1.00 92.50 73 ASP A N 1
ATOM 568 C CA . ASP A 1 73 ? 2.576 7.771 17.117 1.00 92.50 73 ASP A CA 1
ATOM 569 C C . ASP A 1 73 ? 1.647 7.179 16.050 1.00 92.50 73 ASP A C 1
ATOM 571 O O . ASP A 1 73 ? 0.694 7.808 15.582 1.00 92.50 73 ASP A O 1
ATOM 575 N N . PHE A 1 74 ? 1.952 5.952 15.627 1.00 94.81 74 PHE A N 1
ATOM 576 C CA . PHE A 1 74 ? 1.187 5.247 14.606 1.00 94.81 74 PHE A CA 1
ATOM 577 C C . PHE A 1 74 ? 1.122 3.742 14.875 1.00 94.81 74 PHE A C 1
ATOM 579 O O . PHE A 1 74 ? 2.092 3.129 15.324 1.00 94.81 74 PHE A O 1
ATOM 586 N N . THR A 1 75 ? 0.017 3.117 14.473 1.00 94.19 75 THR A N 1
ATOM 587 C CA . THR A 1 75 ? -0.096 1.654 14.393 1.00 94.19 75 THR A CA 1
ATOM 588 C C . THR A 1 75 ? 0.041 1.226 12.938 1.00 94.19 75 THR A C 1
ATOM 590 O O . THR A 1 75 ? -0.689 1.705 12.069 1.00 94.19 75 THR A O 1
ATOM 593 N N . ARG A 1 76 ? 0.981 0.322 12.625 1.00 95.81 76 ARG A N 1
ATOM 594 C CA . ARG A 1 76 ? 1.085 -0.235 11.266 1.00 95.81 76 ARG A CA 1
ATOM 595 C C . ARG A 1 76 ? -0.122 -1.129 10.998 1.00 95.81 76 ARG A C 1
ATOM 597 O O . ARG A 1 76 ? -0.330 -2.094 11.720 1.00 95.81 76 ARG A O 1
ATOM 604 N N . TYR A 1 77 ? -0.843 -0.829 9.925 1.00 96.00 77 TYR A N 1
ATOM 605 C CA . TYR A 1 77 ? -1.990 -1.606 9.484 1.00 96.00 77 TYR A CA 1
ATOM 606 C C . TYR A 1 77 ? -1.597 -2.759 8.550 1.00 96.00 77 TYR A C 1
ATOM 608 O O . TYR A 1 77 ? -1.990 -3.893 8.783 1.00 96.00 77 TYR A O 1
ATOM 616 N N . GLY A 1 78 ? -0.797 -2.478 7.518 1.00 97.25 78 GLY A N 1
ATOM 617 C CA . GLY A 1 78 ? -0.416 -3.467 6.507 1.00 97.25 78 GLY A CA 1
ATOM 618 C C . GLY A 1 78 ? 0.724 -2.990 5.610 1.00 97.25 78 GLY A C 1
ATOM 619 O O . GLY A 1 78 ? 1.186 -1.845 5.721 1.00 97.25 78 GLY A O 1
ATOM 620 N N . ILE A 1 79 ? 1.218 -3.880 4.749 1.00 97.75 79 ILE A N 1
ATOM 621 C CA . ILE A 1 79 ? 2.339 -3.624 3.832 1.00 97.75 79 ILE A CA 1
ATOM 622 C C . ILE A 1 79 ? 1.999 -4.122 2.422 1.00 97.75 79 ILE A C 1
ATOM 624 O O . ILE A 1 79 ? 1.580 -5.265 2.263 1.00 97.75 79 ILE A O 1
ATOM 628 N N . ALA A 1 80 ? 2.258 -3.300 1.405 1.00 97.06 80 ALA A N 1
ATOM 629 C CA . ALA A 1 80 ? 2.382 -3.743 0.014 1.00 97.06 80 ALA A CA 1
ATOM 630 C C . ALA A 1 80 ? 3.833 -3.567 -0.452 1.00 97.06 80 ALA A C 1
ATOM 632 O O . ALA A 1 80 ? 4.518 -2.640 -0.012 1.00 97.06 80 ALA A O 1
ATOM 633 N N . GLU A 1 81 ? 4.294 -4.430 -1.351 1.00 95.81 81 GLU A N 1
ATOM 634 C CA . GLU A 1 81 ? 5.609 -4.325 -1.987 1.00 95.81 81 GLU A CA 1
ATOM 635 C C . GLU A 1 81 ? 5.426 -4.421 -3.502 1.00 95.81 81 GLU A C 1
ATOM 637 O O . GLU A 1 81 ? 4.809 -5.360 -3.997 1.00 95.81 81 GLU A O 1
ATOM 642 N N . ILE A 1 82 ? 5.910 -3.411 -4.224 1.00 93.38 82 ILE A N 1
ATOM 643 C CA . ILE A 1 82 ? 5.840 -3.325 -5.686 1.00 93.38 82 ILE A CA 1
ATOM 644 C C . ILE A 1 82 ? 7.238 -3.610 -6.224 1.00 93.38 82 ILE A C 1
ATOM 646 O O . ILE A 1 82 ? 8.183 -2.922 -5.835 1.00 93.38 82 ILE A O 1
ATOM 650 N N . ASP A 1 83 ? 7.391 -4.575 -7.131 1.00 89.44 83 ASP A N 1
ATOM 651 C CA . ASP A 1 83 ? 8.662 -4.729 -7.838 1.00 89.44 83 ASP A CA 1
ATOM 652 C C . ASP A 1 83 ? 8.830 -3.623 -8.888 1.00 89.44 83 ASP A C 1
ATOM 654 O O . ASP A 1 83 ? 8.124 -3.566 -9.899 1.00 89.44 83 ASP A O 1
ATOM 658 N N . CYS A 1 84 ? 9.798 -2.740 -8.649 1.00 87.25 84 CYS A N 1
ATOM 659 C CA . CYS A 1 84 ? 10.158 -1.690 -9.591 1.00 87.25 84 CYS A CA 1
ATOM 660 C C . CYS A 1 84 ? 10.715 -2.240 -10.909 1.00 87.25 84 CYS A C 1
ATOM 662 O O . CYS A 1 84 ? 10.620 -1.549 -11.919 1.00 87.25 84 CYS A O 1
ATOM 664 N N . THR A 1 85 ? 11.279 -3.451 -10.922 1.00 85.69 85 THR A N 1
ATOM 665 C CA . THR A 1 85 ? 11.863 -4.063 -12.126 1.00 85.69 85 THR A CA 1
ATOM 666 C C . THR A 1 85 ? 10.763 -4.422 -13.122 1.00 85.69 85 THR A C 1
ATOM 668 O O . THR A 1 85 ? 10.795 -3.936 -14.253 1.00 85.69 85 THR A O 1
ATOM 671 N N . THR A 1 86 ? 9.736 -5.161 -12.685 1.00 84.56 86 THR A N 1
ATOM 672 C CA . THR A 1 86 ? 8.511 -5.420 -13.458 1.00 84.56 86 THR A CA 1
ATOM 673 C C . THR A 1 86 ? 7.840 -4.121 -13.917 1.00 84.56 86 THR A C 1
ATOM 675 O O . THR A 1 86 ? 7.599 -3.949 -15.110 1.00 84.56 86 THR A O 1
ATOM 678 N N . VAL A 1 87 ? 7.595 -3.160 -13.015 1.00 87.44 87 VAL A N 1
ATOM 679 C CA . VAL A 1 87 ? 6.952 -1.877 -13.379 1.00 87.44 87 VAL A CA 1
ATOM 680 C C . VAL A 1 87 ? 7.728 -1.130 -14.470 1.00 87.44 87 VAL A C 1
ATOM 682 O O . VAL A 1 87 ? 7.123 -0.576 -15.386 1.00 87.44 87 VAL A O 1
ATOM 685 N N . PHE A 1 88 ? 9.060 -1.142 -14.406 1.00 86.75 88 PHE A N 1
ATOM 686 C CA . PHE A 1 88 ? 9.923 -0.439 -15.349 1.00 86.75 88 PHE A CA 1
ATOM 687 C C . PHE A 1 88 ? 10.031 -1.126 -16.714 1.00 86.75 88 PHE A C 1
ATOM 689 O O . PHE A 1 88 ? 9.794 -0.497 -17.746 1.00 86.75 88 PHE A O 1
ATOM 696 N N . HIS A 1 89 ? 10.405 -2.409 -16.727 1.00 84.44 89 HIS A N 1
ATOM 697 C CA . HIS A 1 89 ? 10.719 -3.137 -17.961 1.00 84.44 89 HIS A CA 1
ATOM 698 C C . HIS A 1 89 ? 9.453 -3.607 -18.689 1.00 84.44 89 HIS A C 1
ATOM 700 O O . HIS A 1 89 ? 9.391 -3.522 -19.915 1.00 84.44 89 HIS A O 1
ATOM 706 N N . GLU A 1 90 ? 8.418 -4.027 -17.955 1.00 85.62 90 GLU A N 1
ATOM 707 C CA . GLU A 1 90 ? 7.138 -4.487 -18.521 1.00 85.62 90 GLU A CA 1
ATOM 708 C C . GLU A 1 90 ? 6.103 -3.356 -18.663 1.00 85.62 90 GLU A C 1
ATOM 710 O O . GLU A 1 90 ? 5.041 -3.554 -19.251 1.00 85.62 90 GLU A O 1
ATOM 715 N N . LYS A 1 91 ? 6.422 -2.146 -18.175 1.00 85.69 91 LYS A N 1
ATOM 716 C CA . LYS A 1 91 ? 5.573 -0.939 -18.237 1.00 85.69 91 LYS A CA 1
ATOM 717 C C . LYS A 1 91 ? 4.202 -1.121 -17.572 1.00 85.69 91 LYS A C 1
ATOM 719 O O . LYS A 1 91 ? 3.190 -0.607 -18.056 1.00 85.69 91 LYS A O 1
ATOM 724 N N . VAL A 1 92 ? 4.162 -1.839 -16.448 1.00 87.12 92 VAL A N 1
ATOM 725 C CA . VAL A 1 92 ? 2.935 -2.037 -15.663 1.00 87.12 92 VAL A CA 1
ATOM 726 C C . VAL A 1 92 ? 2.505 -0.713 -15.030 1.00 87.12 92 VAL A C 1
ATOM 728 O O . VAL A 1 92 ? 3.076 -0.270 -14.038 1.00 87.12 92 VAL A O 1
ATOM 731 N N . GLN A 1 93 ? 1.475 -0.089 -15.605 1.00 90.94 93 GLN A N 1
ATOM 732 C CA . GLN A 1 93 ? 0.926 1.174 -15.105 1.00 90.94 93 GLN A CA 1
ATOM 733 C C . GLN A 1 93 ? -0.061 0.977 -13.955 1.00 90.94 93 GLN A C 1
ATOM 735 O O . GLN A 1 93 ? -0.031 1.741 -13.001 1.00 90.94 93 GLN A O 1
ATOM 740 N N . ASN A 1 94 ? -0.950 -0.017 -14.028 1.00 94.56 94 ASN A N 1
ATOM 741 C CA . ASN A 1 94 ? -2.003 -0.218 -13.030 1.00 94.56 94 ASN A CA 1
ATOM 742 C C . ASN A 1 94 ? -1.656 -1.396 -12.124 1.00 94.56 94 ASN A C 1
ATOM 744 O O . ASN A 1 94 ? -1.491 -2.518 -12.597 1.00 94.56 94 ASN A O 1
ATOM 748 N N . VAL A 1 95 ? -1.567 -1.132 -10.823 1.00 94.44 95 VAL A N 1
ATOM 749 C CA . VAL A 1 95 ? -1.149 -2.100 -9.808 1.00 94.44 95 VAL A CA 1
ATOM 750 C C . VAL A 1 95 ? -2.293 -2.327 -8.823 1.00 94.44 95 VAL A C 1
ATOM 752 O O . VAL A 1 95 ? -2.802 -1.376 -8.231 1.00 94.44 95 VAL A O 1
ATOM 755 N N . GLU A 1 96 ? -2.672 -3.592 -8.629 1.00 96.62 96 GLU A N 1
ATOM 756 C CA . GLU A 1 96 ? -3.547 -4.060 -7.548 1.00 96.62 96 GLU A CA 1
ATOM 757 C C . GLU A 1 96 ? -2.797 -5.116 -6.730 1.00 96.62 96 GLU A C 1
ATOM 759 O O . GLU A 1 96 ? -2.371 -6.132 -7.275 1.00 96.62 96 GLU A O 1
ATOM 764 N N . ILE A 1 97 ? -2.620 -4.875 -5.430 1.00 95.81 97 ILE A N 1
ATOM 765 C CA . ILE A 1 97 ? -1.871 -5.754 -4.520 1.00 95.81 97 ILE A CA 1
ATOM 766 C C . ILE A 1 97 ? -2.673 -5.950 -3.233 1.00 95.81 97 ILE A C 1
ATOM 768 O O . ILE A 1 97 ? -3.156 -4.983 -2.644 1.00 95.81 97 ILE A O 1
ATOM 772 N N . LEU A 1 98 ? -2.790 -7.196 -2.769 1.00 97.12 98 LEU A N 1
ATOM 773 C CA . LEU A 1 98 ? -3.304 -7.495 -1.431 1.00 97.12 98 LEU A CA 1
ATOM 774 C C . LEU A 1 98 ? -2.282 -7.077 -0.372 1.00 97.12 98 LEU A C 1
ATOM 776 O O . LEU A 1 98 ? -1.095 -7.387 -0.485 1.00 97.12 98 LEU A O 1
ATOM 780 N N . LEU A 1 99 ? -2.743 -6.388 0.668 1.00 97.31 99 LEU A N 1
ATOM 781 C CA . LEU A 1 99 ? -1.889 -6.040 1.792 1.00 97.31 99 LEU A CA 1
ATOM 782 C C . LEU A 1 99 ? -1.473 -7.296 2.567 1.00 97.31 99 LEU A C 1
ATOM 784 O O . LEU A 1 99 ? -2.285 -8.147 2.919 1.00 97.31 99 LEU A O 1
ATOM 788 N N . SER A 1 100 ? -0.186 -7.365 2.883 1.00 95.88 100 SER A N 1
ATOM 789 C CA . SER A 1 100 ? 0.372 -8.301 3.855 1.00 95.88 100 SER A CA 1
ATOM 790 C C . SER A 1 100 ? 0.294 -7.730 5.275 1.00 95.88 100 SER A C 1
ATOM 792 O O . SER A 1 100 ? 0.251 -6.512 5.480 1.00 95.88 100 SER A O 1
ATOM 794 N N . ASN A 1 101 ? 0.334 -8.622 6.267 1.00 92.56 101 ASN A N 1
ATOM 795 C CA . ASN A 1 101 ? 0.336 -8.312 7.701 1.00 92.56 101 ASN A CA 1
ATOM 796 C C . ASN A 1 101 ? -0.913 -7.566 8.220 1.00 92.56 101 ASN A C 1
ATOM 798 O O . ASN A 1 101 ? -0.838 -6.923 9.266 1.00 92.56 101 ASN A O 1
ATOM 802 N N . CYS A 1 102 ? -2.055 -7.698 7.539 1.00 90.25 102 CYS A N 1
ATOM 803 C CA . CYS A 1 102 ? -3.376 -7.306 8.034 1.00 90.25 102 CYS A CA 1
ATOM 804 C C . CYS A 1 102 ? -4.336 -8.508 8.045 1.00 90.25 102 CYS A C 1
ATOM 806 O O . CYS A 1 102 ? -4.206 -9.426 7.242 1.00 90.25 102 CYS A O 1
ATOM 808 N N . THR A 1 103 ? -5.324 -8.492 8.943 1.00 88.19 103 THR A N 1
ATOM 809 C CA . THR A 1 103 ? -6.331 -9.567 9.091 1.00 88.19 103 THR A CA 1
ATOM 810 C C . THR A 1 103 ? -7.370 -9.596 7.962 1.00 88.19 103 THR A C 1
ATOM 812 O O . THR A 1 103 ? -8.086 -10.578 7.801 1.00 88.19 103 THR A O 1
ATOM 815 N N . TYR A 1 104 ? -7.488 -8.504 7.207 1.00 91.38 104 TYR A N 1
ATOM 816 C CA . TYR A 1 104 ? -8.503 -8.307 6.174 1.00 91.38 104 TYR A CA 1
ATOM 817 C C . TYR A 1 104 ? -7.872 -8.433 4.786 1.00 91.38 104 TYR A C 1
ATOM 819 O O . TYR A 1 104 ? -6.704 -8.092 4.608 1.00 91.38 104 TYR A O 1
ATOM 827 N N . ASN A 1 105 ? -8.663 -8.839 3.789 1.00 93.56 105 ASN A N 1
ATOM 828 C CA . ASN A 1 105 ? -8.250 -8.934 2.381 1.00 93.56 105 ASN A CA 1
ATOM 829 C C . ASN A 1 105 ? -8.156 -7.554 1.696 1.00 93.56 105 ASN A C 1
ATOM 831 O O . ASN A 1 105 ? -8.604 -7.379 0.565 1.00 93.56 105 ASN A O 1
ATOM 835 N N . THR A 1 106 ? -7.614 -6.557 2.395 1.00 96.88 106 THR A N 1
ATOM 836 C CA . THR A 1 106 ? -7.535 -5.178 1.920 1.00 96.88 106 THR A CA 1
ATOM 837 C C . THR A 1 106 ? -6.624 -5.077 0.709 1.00 96.88 106 THR A C 1
ATOM 839 O O . THR A 1 106 ? -5.504 -5.591 0.692 1.00 96.88 106 THR A O 1
ATOM 842 N N . LYS A 1 107 ? -7.105 -4.363 -0.302 1.00 97.50 107 LYS A N 1
ATOM 843 C CA . LYS A 1 107 ? -6.431 -4.167 -1.580 1.00 97.50 107 LYS A CA 1
ATOM 844 C C . LYS A 1 107 ? -5.874 -2.760 -1.667 1.00 97.50 107 LYS A C 1
ATOM 846 O O . LYS A 1 107 ? -6.593 -1.787 -1.453 1.00 97.50 107 LYS A O 1
ATOM 851 N N . PHE A 1 108 ? -4.611 -2.653 -2.043 1.00 97.56 108 PHE A N 1
ATOM 852 C CA . PHE A 1 108 ? -4.016 -1.416 -2.518 1.00 97.56 108 PHE A CA 1
ATOM 853 C C . PHE A 1 108 ? -4.154 -1.318 -4.036 1.00 97.56 108 PHE A C 1
ATOM 855 O O . PHE A 1 108 ? -3.862 -2.282 -4.743 1.00 97.56 108 PHE A O 1
ATOM 862 N N . ARG A 1 109 ? -4.575 -0.148 -4.526 1.00 97.62 109 ARG A N 1
ATOM 863 C CA . ARG A 1 109 ? -4.610 0.195 -5.950 1.00 97.62 109 ARG A CA 1
ATOM 864 C C . ARG A 1 109 ? -3.883 1.507 -6.231 1.00 97.62 109 ARG A C 1
ATOM 866 O O . ARG A 1 109 ? -4.124 2.531 -5.582 1.00 97.62 109 ARG A O 1
ATOM 873 N N . CYS A 1 110 ? -3.054 1.517 -7.267 1.00 96.12 110 CYS A N 1
ATOM 874 C C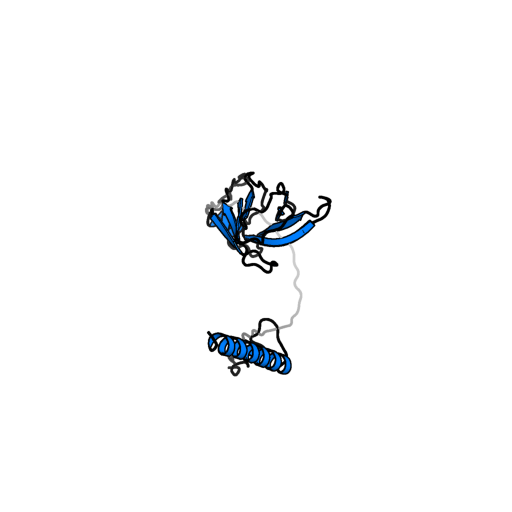A . CYS A 1 110 ? -2.512 2.747 -7.834 1.00 96.12 110 CYS A CA 1
ATOM 875 C C . CYS A 1 110 ? -2.292 2.644 -9.345 1.00 96.12 110 CYS A C 1
ATOM 877 O O . CYS A 1 110 ? -2.213 1.556 -9.914 1.00 96.12 110 CYS A O 1
ATOM 879 N N . THR A 1 111 ? -2.165 3.816 -9.962 1.00 95.94 111 THR A N 1
ATOM 880 C CA . THR A 1 111 ? -1.535 3.980 -11.270 1.00 95.94 111 THR A CA 1
ATOM 881 C C . THR A 1 111 ? -0.134 4.548 -11.032 1.00 95.94 111 THR A C 1
ATOM 883 O O . THR A 1 111 ? 0.037 5.376 -10.131 1.00 95.94 111 THR A O 1
ATOM 886 N N . ILE A 1 112 ? 0.858 4.071 -11.780 1.00 93.88 112 ILE A N 1
ATOM 887 C CA . ILE A 1 112 ? 2.268 4.448 -11.669 1.00 93.88 112 ILE A CA 1
ATOM 888 C C . ILE A 1 112 ? 2.736 5.019 -13.004 1.00 93.88 112 ILE 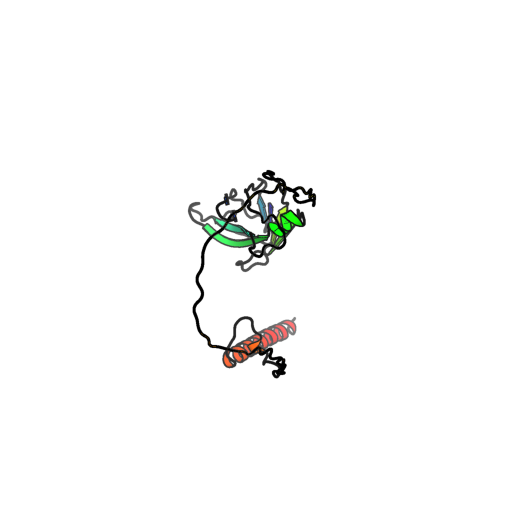A C 1
ATOM 890 O O . ILE A 1 112 ? 2.693 4.336 -14.027 1.00 93.88 112 ILE A O 1
ATOM 894 N N . ASP A 1 113 ? 3.258 6.241 -12.954 1.00 91.81 113 ASP A N 1
ATOM 895 C CA . ASP A 1 113 ? 3.964 6.875 -14.059 1.00 91.81 113 ASP A CA 1
ATOM 896 C C . ASP A 1 113 ? 5.471 6.869 -13.779 1.00 91.81 113 ASP A C 1
ATOM 898 O O . ASP A 1 113 ? 5.931 7.285 -12.714 1.00 91.81 113 ASP A O 1
ATOM 902 N N . VAL A 1 114 ? 6.258 6.386 -14.742 1.00 89.38 114 VAL A N 1
ATOM 903 C CA . VAL A 1 114 ? 7.719 6.286 -14.631 1.00 89.38 114 VAL A CA 1
ATOM 904 C C . VAL A 1 114 ? 8.369 7.393 -15.453 1.00 89.38 114 VAL A C 1
ATOM 906 O O . VAL A 1 114 ? 8.275 7.397 -16.679 1.00 89.38 114 VAL A O 1
ATOM 909 N N . ASN A 1 115 ? 9.085 8.304 -14.790 1.00 86.12 115 ASN A N 1
ATOM 910 C CA . ASN A 1 115 ? 9.881 9.336 -15.454 1.00 86.12 115 ASN A CA 1
ATOM 911 C C . ASN A 1 115 ? 11.385 9.032 -15.331 1.00 86.12 115 ASN A C 1
ATOM 913 O O . ASN A 1 115 ? 11.985 9.173 -14.263 1.00 86.12 115 ASN A O 1
ATOM 917 N N . THR A 1 116 ? 12.006 8.613 -16.434 1.00 80.50 116 THR A N 1
ATOM 918 C CA . THR A 1 116 ? 13.448 8.349 -16.503 1.00 80.50 116 THR A CA 1
ATOM 919 C C . THR A 1 116 ? 14.251 9.633 -16.672 1.00 80.50 116 THR A C 1
ATOM 921 O O . THR A 1 116 ? 14.351 10.176 -17.773 1.00 80.50 116 THR A O 1
ATOM 924 N N . SER A 1 117 ? 14.948 10.049 -15.614 1.00 66.62 117 SER A N 1
ATOM 925 C CA . SER A 1 117 ? 16.099 10.950 -15.742 1.00 66.62 117 SER A CA 1
ATOM 926 C C . SER A 1 117 ? 17.281 10.164 -16.324 1.00 66.62 117 SER A C 1
ATOM 928 O O . SER A 1 117 ? 18.094 9.599 -15.597 1.00 66.62 117 SER A O 1
ATOM 930 N N . ALA A 1 118 ? 17.336 10.072 -17.654 1.00 52.34 118 ALA A N 1
ATOM 931 C CA . ALA A 1 118 ? 18.342 9.293 -18.369 1.00 52.34 118 ALA A CA 1
ATOM 932 C C . ALA A 1 118 ? 19.760 9.862 -18.164 1.00 52.34 118 ALA A C 1
ATOM 934 O O . ALA A 1 118 ? 20.139 10.857 -18.780 1.00 52.34 118 ALA A O 1
ATOM 935 N N . SER A 1 119 ? 20.565 9.197 -17.333 1.00 46.69 119 SER A N 1
ATOM 936 C CA . SER A 1 119 ? 22.011 9.416 -17.239 1.00 46.69 119 SER A CA 1
ATOM 937 C C . SER A 1 119 ? 22.758 8.164 -17.703 1.00 46.69 119 SER A C 1
ATOM 939 O O . SER A 1 119 ? 22.833 7.182 -16.968 1.00 46.69 119 SER A O 1
ATOM 941 N N . GLY A 1 120 ? 23.326 8.226 -18.910 1.00 43.25 120 GLY A N 1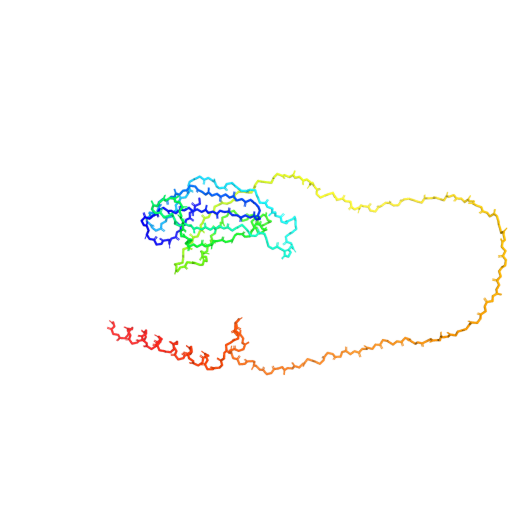
ATOM 942 C CA . GLY A 1 120 ? 24.121 7.151 -19.509 1.00 43.25 120 GLY A CA 1
ATOM 943 C C . GLY A 1 120 ? 23.340 6.309 -20.517 1.00 43.25 120 GLY A C 1
ATOM 944 O O . GLY A 1 120 ? 22.573 5.424 -20.147 1.00 43.25 120 GLY A O 1
ATOM 945 N N . GLN A 1 121 ? 23.593 6.539 -21.809 1.00 35.47 121 GLN A N 1
ATOM 946 C CA . GLN A 1 121 ? 23.375 5.490 -22.804 1.00 35.47 121 GLN A CA 1
ATOM 947 C C . GLN A 1 121 ? 24.342 4.330 -22.506 1.00 35.47 121 GLN A C 1
ATOM 949 O O . GLN A 1 121 ? 25.502 4.596 -22.174 1.00 35.47 121 GLN A O 1
ATOM 954 N N . PRO A 1 122 ? 23.937 3.059 -22.664 1.00 39.72 122 PRO A N 1
ATOM 955 C CA . PRO A 1 122 ? 24.904 1.978 -22.770 1.00 39.72 122 PRO A CA 1
ATOM 956 C C . PRO A 1 122 ? 25.689 2.169 -24.075 1.00 39.72 122 PRO A C 1
ATOM 958 O O . PRO A 1 122 ? 25.139 2.016 -25.166 1.00 39.72 122 PRO A O 1
ATOM 961 N N . ASN A 1 123 ? 26.968 2.534 -23.971 1.00 37.66 123 ASN A N 1
ATOM 962 C CA . ASN A 1 123 ? 27.860 2.622 -25.127 1.00 37.66 123 ASN A CA 1
ATOM 963 C C . ASN A 1 123 ? 27.966 1.244 -25.794 1.00 37.66 123 ASN A C 1
ATOM 965 O O . ASN A 1 123 ? 28.533 0.321 -25.212 1.00 37.66 123 ASN A O 1
ATOM 969 N N . SER A 1 124 ? 27.468 1.109 -27.025 1.00 42.59 124 SER A N 1
ATOM 970 C CA . SER A 1 124 ? 27.733 -0.069 -27.848 1.00 42.59 124 SER A CA 1
ATOM 971 C C . SER A 1 124 ? 29.111 0.051 -28.505 1.00 42.59 124 SER A C 1
ATOM 973 O O . SER A 1 124 ? 29.265 0.721 -29.527 1.00 42.59 124 SER A O 1
ATOM 975 N N . LEU A 1 125 ? 30.090 -0.622 -27.915 1.00 42.59 125 LEU A N 1
ATOM 976 C CA . LEU A 1 125 ? 31.402 -0.974 -28.463 1.00 42.59 125 LEU A CA 1
ATOM 977 C C . LEU A 1 125 ? 31.636 -2.438 -28.023 1.00 42.59 125 LEU A C 1
ATOM 979 O O . LEU A 1 125 ? 31.256 -2.798 -26.912 1.00 42.59 125 LEU A O 1
ATOM 983 N N . ASP A 1 126 ? 32.133 -3.360 -28.845 1.00 33.75 126 ASP A N 1
ATOM 984 C CA . ASP A 1 126 ? 33.000 -3.165 -30.008 1.00 33.75 126 ASP A CA 1
ATOM 985 C C . ASP A 1 126 ? 32.493 -3.811 -31.306 1.00 33.75 126 ASP A C 1
ATOM 987 O O . ASP A 1 126 ? 32.037 -4.956 -31.335 1.00 33.75 126 ASP A O 1
ATOM 991 N N . SER A 1 127 ? 32.718 -3.102 -32.413 1.00 36.94 127 SER A N 1
ATOM 992 C CA . SER A 1 127 ? 32.758 -3.686 -33.756 1.00 36.94 127 SER A CA 1
ATOM 993 C C . SER A 1 127 ? 34.210 -4.005 -34.110 1.00 36.94 127 SER A C 1
ATOM 995 O O . SER A 1 127 ? 35.070 -3.128 -34.062 1.00 36.94 127 SER A O 1
ATOM 997 N N . PHE A 1 128 ? 34.488 -5.250 -34.503 1.00 42.19 128 PHE A N 1
ATOM 998 C CA . PHE A 1 128 ? 35.816 -5.690 -34.947 1.00 42.19 128 PHE A CA 1
ATOM 999 C C . PHE A 1 128 ? 36.386 -4.798 -36.063 1.00 42.19 128 PHE A C 1
ATOM 1001 O O . PHE A 1 128 ? 35.767 -4.640 -37.115 1.00 42.19 128 PHE A O 1
ATOM 1008 N N . SER A 1 129 ? 37.612 -4.297 -35.892 1.00 35.00 129 SER A N 1
ATOM 1009 C CA . SER A 1 129 ? 38.443 -3.761 -36.981 1.00 35.00 129 SER A CA 1
ATOM 1010 C C . SER A 1 129 ? 39.925 -3.827 -36.608 1.00 35.00 129 SER A C 1
ATOM 1012 O O . SER A 1 129 ? 40.397 -3.082 -35.757 1.00 35.00 129 SER A O 1
ATOM 1014 N N . THR A 1 130 ? 40.671 -4.721 -37.260 1.00 43.62 130 THR A N 1
ATOM 1015 C CA . THR A 1 130 ? 42.145 -4.709 -37.234 1.00 43.62 130 THR A CA 1
ATOM 1016 C C . THR A 1 130 ? 42.685 -3.862 -38.387 1.00 43.62 130 THR A C 1
ATOM 1018 O O . THR A 1 130 ? 42.063 -3.789 -39.448 1.00 43.62 130 THR A O 1
ATOM 1021 N N . PRO A 1 131 ? 43.878 -3.272 -38.220 1.00 41.62 131 PRO A N 1
ATOM 1022 C CA . PRO A 1 131 ? 44.896 -3.462 -39.254 1.00 41.62 131 PRO A CA 1
ATOM 1023 C C . PRO A 1 131 ? 46.297 -3.778 -38.698 1.00 41.62 131 PRO A C 1
ATOM 1025 O O . PRO A 1 131 ? 46.652 -3.448 -37.570 1.00 41.62 131 PRO A O 1
ATOM 1028 N N . LYS A 1 132 ? 47.110 -4.430 -39.537 1.00 37.84 132 LYS A N 1
ATOM 1029 C CA . LYS A 1 132 ? 48.522 -4.783 -39.290 1.00 37.84 132 LYS A CA 1
ATOM 1030 C C . LYS A 1 132 ? 49.459 -3.616 -39.634 1.00 37.84 132 LYS A C 1
ATOM 1032 O O . LYS A 1 132 ? 49.189 -2.919 -40.609 1.00 37.84 132 LYS A O 1
ATOM 1037 N N . SER A 1 133 ? 50.639 -3.539 -39.008 1.00 37.03 133 SER A N 1
ATOM 1038 C CA . SER A 1 133 ? 51.944 -3.691 -39.710 1.00 37.03 133 SER A CA 1
ATOM 1039 C C . SER A 1 133 ? 53.178 -3.469 -38.809 1.00 37.03 133 SER A C 1
ATOM 1041 O O . SER A 1 133 ? 53.097 -2.862 -37.748 1.00 37.03 133 SER A O 1
ATOM 1043 N N . ASN A 1 134 ? 54.304 -4.051 -39.237 1.00 37.09 134 ASN A N 1
ATOM 1044 C CA . ASN A 1 134 ? 55.555 -4.268 -38.493 1.00 37.09 134 ASN A CA 1
ATOM 1045 C C . ASN A 1 134 ? 56.507 -3.053 -38.459 1.00 37.09 134 ASN A C 1
ATOM 1047 O O . ASN A 1 134 ? 56.526 -2.263 -39.401 1.00 37.09 134 ASN A O 1
ATOM 1051 N N . SER A 1 135 ? 57.479 -3.079 -37.539 1.00 34.44 135 SER A N 1
ATOM 1052 C CA . SER A 1 135 ? 58.881 -2.734 -37.850 1.00 34.44 135 SER A CA 1
ATOM 1053 C C . SER A 1 135 ? 59.865 -3.554 -36.991 1.00 34.44 135 SER A C 1
ATOM 1055 O O . SER A 1 135 ? 59.511 -4.032 -35.916 1.00 34.44 135 SER A O 1
ATOM 1057 N N . ILE A 1 136 ? 61.071 -3.796 -37.518 1.00 38.94 136 ILE A N 1
ATOM 1058 C CA . ILE A 1 136 ? 62.105 -4.710 -36.990 1.00 38.94 136 ILE A CA 1
ATOM 1059 C C . ILE A 1 136 ? 63.373 -3.910 -36.650 1.00 38.94 136 ILE A C 1
ATOM 1061 O O . ILE A 1 136 ? 63.780 -3.109 -37.489 1.00 38.94 136 ILE A O 1
ATOM 1065 N N . SER A 1 137 ? 63.988 -4.189 -35.487 1.00 39.25 137 SER A N 1
ATOM 1066 C CA . SER A 1 137 ? 65.441 -4.228 -35.156 1.00 39.25 137 SER A CA 1
ATOM 1067 C C . SER A 1 137 ? 65.605 -4.419 -33.618 1.00 39.25 137 SER A C 1
ATOM 1069 O O . SER A 1 137 ? 64.644 -4.186 -32.888 1.00 39.25 137 SER A O 1
ATOM 1071 N N . ASP A 1 138 ? 66.711 -4.884 -33.013 1.00 29.50 138 ASP A N 1
ATOM 1072 C CA . ASP A 1 138 ? 67.914 -5.570 -33.524 1.00 29.50 138 ASP A CA 1
ATOM 1073 C C . ASP A 1 138 ? 68.546 -6.504 -32.447 1.00 29.50 138 ASP A C 1
ATOM 1075 O O . ASP A 1 138 ? 67.985 -6.694 -31.367 1.00 29.50 138 ASP A O 1
ATOM 1079 N N . PHE A 1 139 ? 69.719 -7.077 -32.739 1.00 38.31 139 PHE A N 1
ATOM 1080 C CA . PHE A 1 139 ? 70.593 -7.904 -31.875 1.00 38.31 139 PHE A CA 1
ATOM 1081 C C . PHE A 1 139 ? 71.963 -7.177 -31.630 1.00 38.31 139 PHE A C 1
ATOM 1083 O O . PHE A 1 139 ? 72.141 -6.113 -32.227 1.00 38.31 139 PHE A O 1
ATOM 1090 N N . PRO A 1 140 ? 72.950 -7.644 -30.800 1.00 47.09 140 PRO A N 1
ATOM 1091 C CA . PRO A 1 140 ? 73.303 -9.050 -30.546 1.00 47.09 140 PRO A CA 1
ATOM 1092 C C . PRO A 1 140 ? 73.762 -9.499 -29.127 1.00 47.09 140 PRO A C 1
ATOM 1094 O O . PRO A 1 140 ? 73.863 -8.736 -28.173 1.00 47.09 140 PRO A O 1
ATOM 1097 N N . SER A 1 141 ? 74.027 -10.813 -29.064 1.00 34.53 141 SER A N 1
ATOM 1098 C CA . SER A 1 141 ? 74.527 -11.718 -28.003 1.00 34.53 141 SER A CA 1
ATOM 1099 C C . SER A 1 141 ? 75.620 -11.161 -27.065 1.00 34.53 141 SER A C 1
ATOM 1101 O O . SER A 1 141 ? 76.414 -10.315 -27.455 1.00 34.53 141 SER A O 1
ATOM 1103 N N . THR A 1 142 ? 75.840 -11.674 -25.843 1.00 26.78 142 THR A N 1
ATOM 1104 C CA . THR A 1 142 ? 76.163 -13.081 -25.448 1.00 26.78 142 THR A CA 1
ATOM 1105 C C . THR A 1 142 ? 75.922 -13.215 -23.905 1.00 26.78 142 THR A C 1
ATOM 1107 O O . THR A 1 142 ? 75.769 -12.191 -23.250 1.00 26.78 142 THR A O 1
ATOM 1110 N N . THR A 1 143 ? 75.821 -14.354 -23.189 1.00 30.97 143 THR A N 1
ATOM 1111 C CA . THR A 1 143 ? 76.745 -15.514 -23.075 1.00 30.97 143 THR A CA 1
ATOM 1112 C C . THR A 1 143 ? 76.114 -16.711 -22.305 1.00 30.97 143 THR A C 1
ATOM 1114 O O . THR A 1 143 ? 75.057 -16.602 -21.697 1.00 30.97 143 THR A O 1
ATOM 1117 N N . THR A 1 144 ? 76.804 -17.855 -22.343 1.00 31.83 144 THR A N 1
ATOM 1118 C CA . THR A 1 144 ? 76.649 -19.164 -21.660 1.00 31.83 144 THR A CA 1
AT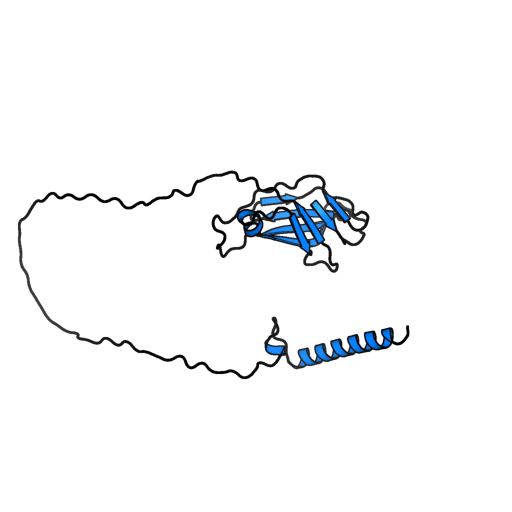OM 1119 C C . THR A 1 144 ? 76.250 -19.205 -20.169 1.00 31.83 144 THR A C 1
ATOM 1121 O O . THR A 1 144 ? 76.901 -18.558 -19.350 1.00 31.83 144 THR A O 1
ATOM 1124 N N . ASN A 1 145 ? 75.402 -20.175 -19.776 1.00 32.41 145 ASN A N 1
ATOM 1125 C CA . ASN A 1 145 ? 75.885 -21.450 -19.189 1.00 32.41 145 ASN A CA 1
ATOM 1126 C C . ASN A 1 145 ? 74.796 -22.534 -19.010 1.00 32.41 145 ASN A C 1
ATOM 1128 O O . ASN A 1 145 ? 73.615 -22.229 -18.889 1.00 32.41 145 ASN A O 1
ATOM 1132 N N . ILE A 1 146 ? 75.220 -23.807 -18.992 1.00 37.41 146 ILE A N 1
ATOM 1133 C CA . ILE A 1 146 ? 74.383 -25.015 -18.842 1.00 37.41 146 ILE A CA 1
ATOM 1134 C C . ILE A 1 146 ? 74.827 -25.792 -17.596 1.00 37.41 146 ILE A C 1
ATOM 1136 O O . ILE A 1 146 ? 76.018 -26.059 -17.462 1.00 37.41 146 ILE A O 1
ATOM 1140 N N . SER A 1 147 ? 73.880 -26.194 -16.738 1.00 33.00 147 SER A N 1
ATOM 1141 C CA . SER A 1 147 ? 73.946 -27.283 -15.730 1.00 33.00 147 SER A CA 1
ATOM 1142 C C . SER A 1 147 ? 72.662 -27.248 -14.879 1.00 33.00 147 SER A C 1
ATOM 1144 O O . SER A 1 147 ? 72.173 -26.159 -14.607 1.00 33.00 147 SER A O 1
ATOM 1146 N N . GLU A 1 148 ? 72.071 -28.330 -14.365 1.00 31.38 148 GLU A N 1
ATOM 1147 C CA . GLU A 1 148 ? 72.093 -29.763 -14.707 1.00 31.38 148 GLU A CA 1
ATOM 1148 C C . GLU A 1 148 ? 70.884 -30.432 -13.979 1.00 31.38 148 GLU A C 1
ATOM 1150 O O . GLU A 1 148 ? 70.346 -29.846 -13.044 1.00 31.38 148 GLU A O 1
ATOM 1155 N N . ARG A 1 149 ? 70.511 -31.673 -14.343 1.00 33.16 149 ARG A N 1
ATOM 1156 C CA . ARG A 1 149 ? 69.717 -32.652 -13.53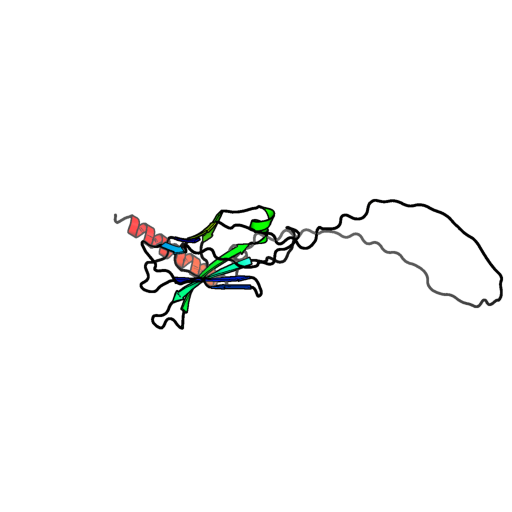9 1.00 33.16 149 ARG A CA 1
ATOM 1157 C C . ARG A 1 149 ? 68.212 -32.423 -13.238 1.00 33.16 149 ARG A C 1
ATOM 1159 O O . ARG A 1 149 ? 67.827 -31.717 -12.318 1.00 33.16 149 ARG A O 1
ATOM 1166 N N . SER A 1 150 ? 67.385 -33.211 -13.947 1.00 34.44 150 SER A N 1
ATOM 1167 C CA . SER A 1 150 ? 66.507 -34.304 -13.430 1.00 34.44 150 SER A CA 1
ATOM 1168 C C . SER A 1 150 ? 65.915 -34.187 -12.003 1.00 34.44 150 SER A C 1
ATOM 1170 O O . SER A 1 150 ? 66.665 -33.986 -11.056 1.00 34.44 150 SER A O 1
ATOM 1172 N N . VAL A 1 151 ? 64.633 -34.469 -11.723 1.00 31.70 151 VAL A N 1
ATOM 1173 C CA . VAL A 1 151 ? 63.812 -35.656 -12.086 1.00 31.70 151 VAL A CA 1
ATOM 1174 C C . VAL A 1 151 ? 62.302 -35.363 -11.932 1.00 31.70 151 VAL A C 1
ATOM 1176 O O . VAL A 1 151 ? 61.931 -34.508 -11.135 1.00 31.70 151 VAL A O 1
ATOM 1179 N N . GLY A 1 152 ? 61.426 -36.143 -12.588 1.00 31.53 152 GLY A N 1
ATOM 1180 C CA . GLY A 1 152 ? 59.991 -36.223 -12.243 1.00 31.53 152 GLY A CA 1
ATOM 1181 C C . GLY A 1 152 ? 59.067 -36.376 -13.455 1.00 31.53 152 GLY A C 1
ATOM 1182 O O . GLY A 1 152 ? 58.887 -35.433 -14.216 1.00 31.53 152 GLY A O 1
ATOM 1183 N N . ALA A 1 153 ? 58.485 -37.563 -13.647 1.00 32.41 153 ALA A N 1
ATOM 1184 C CA . ALA A 1 153 ? 57.607 -37.876 -14.780 1.00 32.41 153 ALA A CA 1
ATOM 1185 C C . ALA A 1 153 ? 56.111 -37.861 -14.396 1.00 32.41 153 ALA A C 1
ATOM 1187 O O . ALA A 1 153 ? 55.805 -37.933 -13.213 1.00 32.41 153 ALA A O 1
ATOM 1188 N N . LEU A 1 154 ? 55.239 -37.811 -15.422 1.00 32.59 154 LEU A N 1
ATOM 1189 C CA . LEU A 1 154 ? 53.910 -38.460 -15.572 1.00 32.59 154 LEU A CA 1
ATOM 1190 C C . LEU A 1 154 ? 53.017 -38.641 -14.305 1.00 32.59 154 LEU A C 1
ATOM 1192 O O . LEU A 1 154 ? 53.436 -39.170 -13.289 1.00 32.59 154 LEU A O 1
ATOM 1196 N N . VAL A 1 155 ? 51.709 -38.357 -14.321 1.00 34.59 155 VAL A N 1
ATOM 1197 C CA . VAL A 1 155 ? 50.679 -39.053 -15.124 1.00 34.59 155 VAL A CA 1
ATOM 1198 C C . VAL A 1 155 ? 49.379 -38.223 -15.166 1.00 34.59 155 VAL A C 1
ATOM 1200 O O . VAL A 1 155 ? 48.929 -37.696 -14.152 1.00 34.59 155 VAL A O 1
ATOM 1203 N N . THR A 1 156 ? 48.716 -38.194 -16.324 1.00 37.62 156 THR A N 1
ATOM 1204 C CA . THR A 1 156 ? 47.312 -37.778 -16.504 1.00 37.62 156 THR A CA 1
ATOM 1205 C C . THR A 1 156 ? 46.321 -38.790 -15.922 1.00 37.62 156 THR A C 1
ATOM 1207 O O . THR A 1 156 ? 46.441 -39.973 -16.227 1.00 37.62 156 THR A O 1
ATOM 1210 N N . ASN A 1 157 ? 45.258 -38.352 -15.241 1.00 37.50 157 ASN A N 1
ATOM 1211 C CA . ASN A 1 157 ? 44.083 -39.206 -15.016 1.00 37.50 157 ASN A CA 1
ATOM 1212 C C . ASN A 1 157 ? 42.773 -38.418 -15.142 1.00 37.50 157 ASN A C 1
ATOM 1214 O O . ASN A 1 157 ? 42.364 -37.707 -14.226 1.00 37.50 157 ASN A O 1
ATOM 1218 N N . ALA A 1 158 ? 42.087 -38.595 -16.273 1.00 39.81 158 ALA A N 1
ATOM 1219 C CA . ALA A 1 158 ? 40.658 -38.327 -16.368 1.00 39.81 158 ALA A CA 1
ATOM 1220 C C . ALA A 1 158 ? 39.902 -39.478 -15.689 1.00 39.81 158 ALA A C 1
ATOM 1222 O O . ALA A 1 158 ? 40.262 -40.642 -15.879 1.00 39.81 158 ALA A O 1
ATOM 1223 N N . ARG A 1 159 ? 38.849 -39.186 -14.917 1.00 37.88 159 ARG A N 1
ATOM 1224 C CA . ARG A 1 159 ? 38.014 -40.243 -14.333 1.00 37.88 159 ARG A CA 1
ATOM 1225 C C . ARG A 1 159 ? 36.531 -39.916 -14.412 1.00 37.88 159 ARG A C 1
ATOM 1227 O O . ARG A 1 159 ? 36.010 -39.092 -13.669 1.00 37.88 159 ARG A O 1
ATOM 1234 N N . THR A 1 160 ? 35.872 -40.609 -15.329 1.00 44.09 160 THR A N 1
ATOM 1235 C CA . THR A 1 160 ? 34.423 -40.625 -15.506 1.00 44.09 160 THR A CA 1
ATOM 1236 C C . THR A 1 160 ? 33.751 -41.343 -14.335 1.00 44.09 160 THR A C 1
ATOM 1238 O O . THR A 1 160 ? 34.120 -42.464 -13.990 1.00 44.09 160 THR A O 1
ATOM 1241 N N . GLY A 1 161 ? 32.727 -40.714 -13.773 1.00 36.19 161 GLY A N 1
ATOM 1242 C CA . GLY A 1 161 ? 31.755 -41.291 -12.847 1.00 36.19 161 GLY A CA 1
ATOM 1243 C C . GLY A 1 161 ? 30.623 -40.273 -12.704 1.00 36.19 161 GLY A C 1
ATOM 1244 O O . GLY A 1 161 ? 30.890 -39.085 -12.594 1.00 36.19 161 GLY A O 1
ATOM 1245 N N . GLY A 1 162 ? 29.347 -40.626 -12.773 1.00 35.84 162 GLY A N 1
ATOM 1246 C CA . GLY A 1 162 ? 28.751 -41.948 -12.603 1.00 35.84 162 GLY A CA 1
ATOM 1247 C C . GLY A 1 162 ? 27.468 -41.742 -11.809 1.00 35.84 162 GLY A C 1
ATOM 1248 O O . GLY A 1 162 ? 27.416 -42.065 -10.628 1.00 35.84 162 GLY A O 1
ATOM 1249 N N . THR A 1 163 ? 26.489 -41.073 -12.422 1.00 40.31 163 THR A N 1
ATOM 1250 C CA . THR A 1 163 ? 25.340 -40.489 -11.719 1.00 40.31 163 THR A CA 1
ATOM 1251 C C . THR A 1 163 ? 24.346 -41.561 -11.276 1.00 40.31 163 THR A C 1
ATOM 1253 O O . THR A 1 163 ? 23.393 -41.882 -11.982 1.00 40.31 163 THR A O 1
ATOM 1256 N N . THR A 1 164 ? 24.550 -42.117 -10.083 1.00 41.44 164 THR A N 1
ATOM 1257 C CA . THR A 1 164 ? 23.561 -42.965 -9.409 1.00 41.44 164 THR A CA 1
ATOM 1258 C C . THR A 1 164 ? 22.410 -42.103 -8.901 1.00 41.44 164 THR A C 1
ATOM 1260 O O . THR A 1 164 ? 22.525 -41.449 -7.864 1.00 41.44 164 THR A O 1
ATOM 1263 N N . VAL A 1 165 ? 21.294 -42.102 -9.627 1.00 42.94 165 VAL A N 1
ATOM 1264 C CA . VAL A 1 165 ? 20.052 -41.455 -9.189 1.00 42.94 165 VAL A CA 1
ATOM 1265 C C . VAL A 1 165 ? 19.382 -42.363 -8.155 1.00 42.94 165 VAL A C 1
ATOM 1267 O O . VAL A 1 165 ? 18.766 -43.367 -8.510 1.00 42.94 165 VAL A O 1
ATOM 1270 N N . SER A 1 166 ? 19.522 -42.057 -6.864 1.00 44.06 166 SER A N 1
ATOM 1271 C CA . SER A 1 166 ? 18.800 -42.788 -5.821 1.00 44.06 166 SER A CA 1
ATOM 1272 C C . SER A 1 166 ? 17.340 -42.336 -5.795 1.00 44.06 166 SER A C 1
ATOM 1274 O O . SER A 1 166 ? 17.044 -41.212 -5.385 1.00 44.06 166 SER A O 1
ATOM 1276 N N . PHE A 1 167 ? 16.426 -43.216 -6.198 1.00 44.06 167 PHE A N 1
ATOM 1277 C CA . PHE A 1 167 ? 14.996 -43.020 -5.983 1.00 44.06 167 PHE A CA 1
ATOM 1278 C C . PHE A 1 167 ? 14.692 -43.114 -4.486 1.00 44.06 167 PHE A C 1
ATOM 1280 O O . PHE A 1 167 ? 14.665 -44.198 -3.906 1.00 44.06 167 PHE A O 1
ATOM 1287 N N . GLN A 1 168 ? 14.491 -41.959 -3.857 1.00 53.00 168 GLN A N 1
ATOM 1288 C CA . GLN A 1 168 ? 13.998 -41.875 -2.489 1.00 53.00 168 GLN A CA 1
ATOM 1289 C C . GLN A 1 168 ? 12.481 -42.117 -2.503 1.00 53.00 168 GLN A C 1
ATOM 1291 O O . GLN A 1 168 ? 11.778 -41.593 -3.368 1.00 53.00 168 GLN A O 1
ATOM 1296 N N . ALA A 1 169 ? 11.989 -42.940 -1.573 1.00 59.03 169 ALA A N 1
ATOM 1297 C CA . ALA A 1 169 ? 10.562 -43.227 -1.413 1.00 59.03 169 ALA A CA 1
ATOM 1298 C C . ALA A 1 169 ? 9.745 -41.927 -1.221 1.00 59.03 169 ALA A C 1
ATOM 1300 O O . ALA A 1 169 ? 10.315 -40.930 -0.764 1.00 59.03 169 ALA A O 1
ATOM 1301 N N . PRO A 1 170 ? 8.437 -41.907 -1.559 1.00 53.28 170 PRO A N 1
ATOM 1302 C CA . PRO A 1 170 ? 7.609 -40.717 -1.385 1.00 53.28 170 PRO A CA 1
ATOM 1303 C C . PRO A 1 170 ? 7.690 -40.219 0.060 1.00 53.28 170 PRO A C 1
ATOM 1305 O O . PRO A 1 170 ? 7.365 -40.945 1.000 1.00 53.28 170 PRO A O 1
ATOM 1308 N N . LYS A 1 171 ? 8.161 -38.979 0.214 1.00 64.00 171 LYS A N 1
ATOM 1309 C CA . LYS A 1 171 ? 8.268 -38.309 1.509 1.00 64.00 171 LYS A CA 1
ATOM 1310 C C . LYS A 1 171 ? 6.883 -38.187 2.126 1.00 64.00 171 LYS A C 1
ATOM 1312 O O . LYS A 1 171 ? 5.925 -37.852 1.426 1.00 64.00 171 LYS A O 1
ATOM 1317 N N . GLN A 1 172 ? 6.791 -38.451 3.425 1.00 69.50 172 GLN A N 1
ATOM 1318 C CA . GLN A 1 172 ? 5.540 -38.297 4.163 1.00 69.50 172 GLN A CA 1
ATOM 1319 C C . GLN A 1 172 ? 5.062 -36.837 4.062 1.00 69.50 172 GLN A C 1
ATOM 1321 O O . GLN A 1 172 ? 5.901 -35.932 4.027 1.00 69.50 172 GLN A O 1
ATOM 1326 N N . PRO A 1 173 ? 3.744 -36.566 4.000 1.00 62.81 173 PRO A N 1
ATOM 1327 C CA . PRO A 1 173 ? 3.227 -35.247 3.617 1.00 62.81 173 PRO A CA 1
ATOM 1328 C C . PRO A 1 173 ? 3.709 -34.099 4.522 1.00 62.81 173 PRO A C 1
ATOM 1330 O O . PRO A 1 173 ? 3.890 -32.979 4.049 1.00 62.81 173 PRO A O 1
ATOM 1333 N N . TYR A 1 174 ? 4.007 -34.379 5.795 1.00 63.41 174 TYR A N 1
ATOM 1334 C CA . TYR A 1 174 ? 4.561 -33.407 6.743 1.00 63.41 174 TYR A CA 1
ATOM 1335 C C . TYR A 1 174 ? 6.035 -33.021 6.483 1.00 63.41 174 TYR A C 1
ATOM 1337 O O . TYR A 1 174 ? 6.463 -31.957 6.927 1.00 63.41 174 TYR A O 1
ATOM 1345 N N . GLU A 1 175 ? 6.813 -33.818 5.739 1.00 57.44 175 GLU A N 1
ATOM 1346 C CA . GLU A 1 175 ? 8.192 -33.476 5.334 1.00 57.44 175 GLU A CA 1
ATOM 1347 C C . GLU A 1 175 ? 8.252 -32.507 4.140 1.00 57.44 175 GLU A C 1
ATOM 1349 O O . GLU A 1 175 ? 9.321 -31.987 3.813 1.00 57.44 175 GLU A O 1
ATOM 1354 N N . LEU A 1 176 ? 7.120 -32.277 3.468 1.00 63.88 176 LEU A N 1
ATOM 1355 C CA . LEU A 1 176 ? 6.985 -31.334 2.352 1.00 63.88 176 LEU A CA 1
ATOM 1356 C C . LEU A 1 176 ? 6.481 -29.952 2.804 1.00 63.88 176 LEU A C 1
ATOM 1358 O O . LEU A 1 176 ? 6.366 -29.039 1.986 1.00 63.88 176 LEU A O 1
ATOM 1362 N N . ALA A 1 177 ? 6.185 -29.783 4.096 1.00 63.03 177 ALA A N 1
ATOM 1363 C CA . ALA A 1 177 ? 5.757 -28.509 4.655 1.00 63.03 177 ALA A CA 1
ATOM 1364 C C . ALA A 1 177 ? 6.897 -27.461 4.598 1.00 63.03 177 ALA A C 1
ATOM 1366 O O . ALA A 1 177 ? 8.040 -27.791 4.921 1.00 63.03 177 ALA A O 1
ATOM 1367 N N . PRO A 1 178 ? 6.612 -26.178 4.277 1.00 66.69 178 PRO A N 1
ATOM 1368 C CA . PRO A 1 178 ? 7.618 -25.104 4.265 1.00 66.69 178 PRO A CA 1
ATOM 1369 C C . PRO A 1 178 ? 8.341 -24.883 5.604 1.00 66.69 178 PRO A C 1
ATOM 1371 O O . PRO A 1 178 ? 9.408 -24.274 5.643 1.00 66.69 178 PRO A O 1
ATOM 1374 N N . VAL A 1 179 ? 7.756 -25.372 6.700 1.00 74.31 179 VAL A N 1
ATOM 1375 C CA . VAL A 1 179 ? 8.382 -25.490 8.017 1.00 74.31 179 VAL A CA 1
ATOM 1376 C C . VAL A 1 179 ? 8.247 -26.953 8.447 1.00 74.31 179 VAL A C 1
ATOM 1378 O O . VAL A 1 179 ? 7.114 -27.434 8.512 1.00 74.31 179 VAL A O 1
ATOM 1381 N N . PRO A 1 180 ? 9.344 -27.668 8.760 1.00 74.12 180 PRO A N 1
ATOM 1382 C CA . PRO A 1 180 ? 9.256 -29.042 9.238 1.00 74.12 180 PRO A CA 1
ATOM 1383 C C . PRO A 1 180 ? 8.566 -29.072 10.606 1.00 74.12 180 PRO A C 1
ATOM 1385 O O . PRO A 1 180 ? 9.044 -28.475 11.573 1.00 74.12 180 PRO A O 1
ATOM 1388 N N . ILE A 1 181 ? 7.438 -29.775 10.683 1.00 80.56 181 ILE A N 1
ATOM 1389 C CA . ILE A 1 181 ? 6.673 -29.994 11.915 1.00 80.56 181 ILE A CA 1
ATOM 1390 C C . ILE A 1 181 ? 6.827 -31.441 12.386 1.00 80.56 181 ILE A C 1
ATOM 1392 O O . ILE A 1 181 ? 7.051 -32.348 11.587 1.00 80.56 181 ILE A O 1
ATOM 1396 N N . SER A 1 182 ? 6.718 -31.668 13.696 1.00 85.69 182 SER A N 1
ATOM 1397 C CA . SER A 1 182 ? 6.731 -33.024 14.247 1.00 85.69 182 SER A CA 1
ATOM 1398 C C . SER A 1 182 ? 5.439 -33.771 13.903 1.00 85.69 182 SER A C 1
ATOM 1400 O O . SER A 1 182 ? 4.373 -33.166 13.806 1.00 85.69 182 SER A O 1
ATOM 1402 N N . GLU A 1 183 ? 5.518 -35.098 13.793 1.00 82.31 183 GLU A N 1
ATOM 1403 C CA . GLU A 1 183 ? 4.367 -35.975 13.524 1.00 82.31 183 GLU A CA 1
ATOM 1404 C C . GLU A 1 183 ? 3.212 -35.739 14.513 1.00 82.31 183 GLU A C 1
ATOM 1406 O O . GLU A 1 183 ? 2.066 -35.555 14.107 1.00 82.31 183 GLU A O 1
ATOM 1411 N N . LYS A 1 184 ? 3.524 -35.608 15.811 1.00 85.81 184 LYS A N 1
ATOM 1412 C CA . LYS A 1 184 ? 2.537 -35.242 16.838 1.00 85.81 184 LYS A CA 1
ATOM 1413 C C . LYS A 1 184 ? 1.831 -33.918 16.515 1.00 85.81 184 LYS A C 1
ATOM 1415 O O . LYS A 1 184 ? 0.621 -33.809 16.690 1.00 85.81 184 LYS A O 1
ATOM 1420 N N . ARG A 1 185 ? 2.570 -32.906 16.044 1.00 85.38 185 ARG A N 1
ATOM 1421 C CA . ARG A 1 185 ? 1.987 -31.604 15.698 1.00 85.38 185 ARG A CA 1
ATOM 1422 C C . ARG A 1 185 ? 1.154 -31.669 14.417 1.00 85.38 185 ARG A C 1
ATOM 1424 O O . ARG A 1 185 ? 0.175 -30.939 14.315 1.00 85.38 185 ARG A O 1
ATOM 1431 N N . TYR A 1 186 ? 1.516 -32.536 13.473 1.00 86.81 186 TYR A N 1
ATOM 1432 C CA . TYR A 1 186 ? 0.699 -32.823 12.294 1.00 86.81 186 TYR A CA 1
ATOM 1433 C C . TYR A 1 186 ? -0.649 -33.450 12.699 1.00 86.81 186 TYR A C 1
ATOM 1435 O O . TYR A 1 186 ? -1.687 -32.895 12.359 1.00 86.81 186 TYR A O 1
ATOM 1443 N N . GLN A 1 187 ? -0.644 -34.502 13.527 1.00 89.56 187 GLN A N 1
ATOM 1444 C CA . GLN A 1 187 ? -1.866 -35.159 14.028 1.00 89.56 187 GLN A CA 1
ATOM 1445 C C . GLN A 1 187 ? -2.772 -34.203 14.832 1.00 89.56 187 GLN A C 1
ATOM 1447 O O . GLN A 1 187 ? -3.995 -34.220 14.685 1.00 89.56 187 GLN A O 1
ATOM 1452 N N . GLU A 1 188 ? -2.189 -33.319 15.653 1.00 91.81 188 GLU A N 1
ATOM 1453 C CA . GLU A 1 188 ? -2.933 -32.255 16.348 1.00 91.81 188 GLU A CA 1
ATOM 1454 C C . GLU A 1 188 ? -3.628 -31.283 15.378 1.00 91.81 188 GLU A C 1
ATOM 1456 O O . GLU A 1 188 ? -4.727 -30.814 15.676 1.00 91.81 188 GLU A O 1
ATOM 1461 N N . LEU A 1 189 ? -2.988 -30.935 14.255 1.00 90.88 189 LEU A N 1
ATOM 1462 C CA . LEU A 1 189 ? -3.542 -30.023 13.247 1.00 90.88 189 LEU A CA 1
ATOM 1463 C C . LEU A 1 189 ? -4.615 -30.703 12.391 1.00 90.88 189 LEU A C 1
ATOM 1465 O O . LEU A 1 189 ? -5.644 -30.091 12.132 1.00 90.88 189 LEU A O 1
ATOM 1469 N N . GLU A 1 190 ? -4.401 -31.961 12.010 1.00 92.31 190 GLU A N 1
ATOM 1470 C CA . GLU A 1 190 ? -5.370 -32.801 11.293 1.00 92.31 190 GLU A CA 1
ATOM 1471 C C . GLU A 1 190 ? -6.668 -32.930 12.106 1.00 92.31 190 GLU A C 1
ATOM 1473 O O . GLU A 1 190 ? -7.737 -32.552 11.631 1.00 92.31 190 GLU A O 1
ATOM 1478 N N . THR A 1 191 ? -6.549 -33.268 13.397 1.00 94.00 191 THR A N 1
ATOM 1479 C CA . THR A 1 191 ? -7.687 -33.308 14.333 1.00 94.00 191 THR A CA 1
ATOM 1480 C C . THR A 1 191 ? -8.416 -31.960 14.413 1.00 94.00 191 THR A C 1
ATOM 1482 O O . THR A 1 191 ? -9.640 -31.926 14.411 1.00 94.00 191 THR A O 1
ATOM 1485 N N . GLN A 1 192 ? -7.693 -30.831 14.465 1.00 94.06 192 GLN A N 1
ATOM 1486 C CA . GLN A 1 192 ? -8.307 -29.493 14.509 1.00 94.06 192 GLN A CA 1
ATOM 1487 C C . GLN A 1 192 ? -9.062 -29.137 13.221 1.00 94.06 192 GLN A C 1
ATOM 1489 O O . GLN A 1 192 ? -10.094 -28.469 13.294 1.00 94.06 192 GLN A O 1
ATOM 1494 N N . VAL A 1 193 ? -8.564 -29.559 12.055 1.00 94.25 193 VAL A N 1
ATOM 1495 C CA . VAL A 1 193 ? -9.245 -29.353 10.770 1.00 94.25 193 VAL A CA 1
ATOM 1496 C C . VAL A 1 193 ? -10.537 -30.167 10.723 1.00 94.25 193 VAL A C 1
ATOM 1498 O O . VAL A 1 193 ? -11.585 -29.598 10.419 1.00 94.25 193 VAL A O 1
ATOM 1501 N N . ASP A 1 194 ? -10.497 -31.443 11.108 1.00 92.75 194 ASP A N 1
ATOM 1502 C CA . ASP A 1 194 ? -11.682 -32.309 11.153 1.00 92.75 194 ASP A CA 1
ATOM 1503 C C . ASP A 1 194 ? -12.750 -31.786 12.128 1.00 92.75 194 ASP A C 1
ATOM 1505 O O . ASP A 1 194 ? -13.943 -31.797 11.814 1.00 92.75 194 ASP A O 1
ATOM 1509 N N . ASP A 1 195 ? -12.338 -31.249 13.280 1.00 93.00 195 ASP A N 1
ATOM 1510 C CA . ASP A 1 195 ? -13.233 -30.657 14.282 1.00 93.00 195 ASP A CA 1
ATOM 1511 C C . ASP A 1 195 ? -13.928 -29.377 13.768 1.00 93.00 195 ASP A C 1
ATOM 1513 O O . ASP A 1 195 ? -15.085 -29.105 14.101 1.00 93.00 195 ASP A O 1
ATOM 1517 N N . ILE A 1 196 ? -13.235 -28.584 12.940 1.00 93.38 196 ILE A N 1
ATOM 1518 C CA . ILE A 1 196 ? -13.784 -27.387 12.280 1.00 93.38 196 ILE A CA 1
ATOM 1519 C C . ILE A 1 196 ? -14.737 -27.787 11.150 1.00 93.38 196 ILE A C 1
ATOM 1521 O O . ILE A 1 196 ? -15.849 -27.263 11.079 1.00 93.38 196 ILE A O 1
ATOM 1525 N N . LEU A 1 197 ? -14.339 -28.732 10.292 1.00 90.62 197 LEU A N 1
ATOM 1526 C CA . LEU A 1 197 ? -15.177 -29.233 9.199 1.00 90.62 197 LEU A CA 1
ATOM 1527 C C . LEU A 1 197 ? -16.465 -29.870 9.733 1.00 90.62 197 LEU A C 1
ATOM 1529 O O . LEU A 1 197 ? -17.546 -29.584 9.221 1.00 90.62 197 LEU A O 1
ATOM 1533 N N . SER A 1 198 ? -16.370 -30.653 10.809 1.00 90.44 198 SER A N 1
ATOM 1534 C CA . SER A 1 198 ? -17.524 -31.266 11.474 1.00 90.44 198 SER A CA 1
ATOM 1535 C C . SER A 1 198 ? -18.516 -30.219 11.988 1.00 90.44 198 SER A C 1
ATOM 1537 O O . SER A 1 198 ? -19.718 -30.371 11.779 1.00 90.44 198 SER A O 1
ATOM 1539 N N . LYS A 1 199 ? -18.034 -29.127 12.601 1.00 87.56 199 LYS A N 1
ATOM 1540 C CA . LYS A 1 199 ? -18.888 -28.013 13.055 1.00 87.56 199 LYS A CA 1
ATOM 1541 C C . LYS A 1 199 ? -19.580 -27.314 11.887 1.00 87.56 199 LYS A C 1
ATOM 1543 O O . LYS A 1 199 ? -20.795 -27.173 11.919 1.00 87.56 199 LYS A O 1
ATOM 1548 N N . ILE A 1 200 ? -18.844 -26.983 10.823 1.00 88.00 200 ILE A N 1
ATOM 1549 C CA . ILE A 1 200 ? -19.411 -26.355 9.615 1.00 88.00 200 ILE A CA 1
ATOM 1550 C C . ILE A 1 200 ? -20.508 -27.237 8.996 1.00 88.00 200 ILE A C 1
ATOM 1552 O O . ILE A 1 200 ? -21.557 -26.727 8.608 1.00 88.00 200 ILE A O 1
ATOM 1556 N N . ILE A 1 201 ? -20.295 -28.556 8.929 1.00 84.12 201 ILE A N 1
ATOM 1557 C CA . ILE A 1 201 ? -21.288 -29.503 8.404 1.00 84.12 201 ILE A CA 1
ATOM 1558 C C . ILE A 1 201 ? -22.540 -29.534 9.294 1.00 84.12 201 ILE A C 1
ATOM 1560 O O . ILE A 1 201 ? -23.648 -29.446 8.767 1.00 84.12 201 ILE A O 1
ATOM 1564 N N . ILE A 1 202 ? -22.383 -29.608 10.620 1.00 83.50 202 ILE A N 1
ATOM 1565 C CA . ILE A 1 202 ? -23.508 -29.614 11.572 1.00 83.50 202 ILE A CA 1
ATOM 1566 C C . ILE A 1 202 ? -24.309 -28.308 11.488 1.00 83.50 202 ILE A C 1
ATOM 1568 O O . ILE A 1 202 ? -25.532 -28.364 11.366 1.00 83.50 202 ILE A O 1
ATOM 1572 N N . ASP A 1 203 ? -23.637 -27.156 11.481 1.00 77.81 203 ASP A N 1
ATOM 1573 C CA . ASP A 1 203 ? -24.278 -25.841 11.381 1.00 77.81 203 ASP A CA 1
ATOM 1574 C C . ASP A 1 203 ? -25.022 -25.686 10.040 1.00 77.81 203 ASP A C 1
ATOM 1576 O O . ASP A 1 203 ? -26.140 -25.171 9.999 1.00 77.81 203 ASP A O 1
ATOM 1580 N N . SER A 1 204 ? -24.458 -26.212 8.942 1.00 71.62 204 SER A N 1
ATOM 1581 C CA . SER A 1 204 ? -25.102 -26.208 7.617 1.00 71.62 204 SER A CA 1
ATOM 1582 C C . SER A 1 204 ? -26.319 -27.135 7.497 1.00 71.62 204 SER A C 1
ATOM 1584 O O . SER A 1 204 ? -27.112 -26.973 6.574 1.00 71.62 204 SER A O 1
ATOM 1586 N N . ALA A 1 205 ? -26.478 -28.095 8.415 1.00 67.88 205 ALA A N 1
ATOM 1587 C CA . ALA A 1 205 ? -27.585 -29.052 8.436 1.00 67.88 205 ALA A CA 1
ATOM 1588 C C . ALA A 1 205 ? -28.746 -28.634 9.363 1.00 67.88 205 ALA A C 1
ATOM 1590 O O . ALA A 1 205 ? -29.729 -29.369 9.475 1.00 67.88 205 ALA A O 1
ATOM 1591 N N . GLN A 1 206 ? -28.634 -27.485 10.045 1.00 60.00 206 GLN A N 1
ATOM 1592 C CA . GLN A 1 206 ? -29.675 -26.917 10.918 1.00 60.00 206 GLN A CA 1
ATOM 1593 C C . GLN A 1 206 ? -30.355 -25.659 10.338 1.00 60.00 206 GLN A C 1
ATOM 1595 O O . GLN A 1 206 ? -31.151 -25.027 11.036 1.00 60.00 206 GLN A O 1
ATOM 1600 N N . MET A 1 207 ? -30.067 -25.313 9.075 1.00 49.34 207 MET A N 1
ATOM 1601 C CA . MET A 1 207 ? -30.754 -24.272 8.291 1.00 49.34 207 MET A CA 1
ATOM 1602 C C . MET A 1 207 ? -31.701 -24.882 7.251 1.00 49.34 207 MET A C 1
ATOM 1604 O O . MET A 1 207 ? -32.739 -24.234 6.992 1.00 49.34 207 MET A O 1
#